Protein AF-A0A820CWP3-F1 (afdb_monomer_lite)

Secondary structure (DSSP, 8-state):
-EEEEEEEE-TT-S-EEEEEEETT-SS--S-EE-EEETTTTEEEEEEEEPSEEEEEEEEEE--PPPPP-PPPPPP-----TTS-HHHHHHHHHHHHHHHHHHHHHHHHHHHHHHHH------EEEE--TT-SSEE-TTSS-TTT-EEEEEEETTEEES-----S-TTSSPPPPGGG--EEEE-HHHHHSSHHHHHTTHHHHHHHT-SEEEEPP-EE-SSS-S-S-S-SEEEEE-TTT--HHHHHHHHHHHHHTT-EEEEEE--SB--TT-HHHHHHHHHHB-SS-S-SSS--SPBB-TT--BTTTTB-HHHHHHHHHHHHHHHHH---EEEETTSS-EEEE---

pLDDT: mean 87.51, std 13.63, range [45.59, 98.62]

Organism: NCBI:txid433720

Sequence (344 aa):
MAPYTFELFAPYNKQAGLRLKNANARMFGLDIPMKLNEQDGYWRVTLDLADGIYHYQYKIVTKSWFEPEPEPALPDYTNDETKTFEENQENRKNHYEEHEKLVQEVKERNKKREEEITFTEVWYTFVDPYATEVDERGSDDAFRSVGILVFKNGKKIIDEYEWKYDNHVPLASNDKLIIYEIHIGDFQDKFTNVTAKMDYFVELGITAVEIMPIKEFPGTIGWGYTPRYYLAVENAYGTTAELKEMIDAFHKHGIRVIMDGVYNHCDVSAPYAAIDHDYWFHHEPKDRVYCWGPEWNYGRYDEKYQVWPARKYISDSIRYFISEFHTDGIEFYFNKKSFITYDV

Foldseek 3Di:
DAKDKDKDQQQPFDWKWKWKDFPPDPDTDDTHTWDADNQQRMTMDIDGDDFGKMWMKMKTQAQFDQPQPAQDPQDDDDADPVDDPVVSVVVSVVSVVVSVVSNVVSVVVSVVSVVPPPSDRDMDIAEGLQQLAKDPVQALDRNSITRMFGADPRDTDQDDADQDQQVVDAADDPVPADEAEDELCVPPQALLVLLVCLVVCVVVPGREYEYFAQAAARHQDDSNLAHQHLNYGHPRHHGLNSLLSSQSSCSNSSHAYEYEDNLFAHACRRPCSGHHLVLFFPPDDPDSNPDPHTGGDQVDADPSNRDSVSCVSSVVSVVSCCPSRVHQWYFYPDDPGDIDGDHD

Radius of gyration: 22.9 Å; chains: 1; bounding box: 55×62×56 Å

InterPro domains:
  IPR006047 Glycosyl hydrolase family 13, catalytic domain [PF00128] (193-287)
  IPR013783 Immunoglobulin-like fold [G3DSA:2.60.40.10] (24-96)
  IPR017853 Glycoside hydrolase superfamily [SSF51445] (158-330)

Structure (mmCIF, N/CA/C/O backbone):
data_AF-A0A820CWP3-F1
#
_entry.id   AF-A0A820CWP3-F1
#
loop_
_atom_site.group_PDB
_atom_site.id
_atom_site.type_symbol
_atom_site.label_atom_id
_atom_site.label_alt_id
_atom_site.label_comp_id
_atom_site.label_asym_id
_atom_site.label_entity_id
_atom_site.label_seq_id
_atom_site.pdbx_PDB_ins_code
_atom_site.Cartn_x
_atom_site.Cartn_y
_atom_site.Cartn_z
_atom_site.occupancy
_atom_site.B_iso_or_equiv
_atom_site.auth_seq_id
_atom_site.auth_comp_id
_atom_site.auth_asym_id
_atom_site.auth_atom_id
_atom_site.pdbx_PDB_model_num
ATOM 1 N N . MET A 1 1 ? 22.870 -10.668 11.813 1.00 90.81 1 MET A N 1
ATOM 2 C CA . MET A 1 1 ? 22.411 -10.369 10.445 1.00 90.81 1 MET A CA 1
ATOM 3 C C . MET A 1 1 ? 21.710 -11.601 9.915 1.00 90.81 1 MET A C 1
ATOM 5 O O . MET A 1 1 ? 22.100 -12.694 10.313 1.00 90.81 1 MET A O 1
ATOM 9 N N . ALA A 1 2 ? 20.686 -11.427 9.093 1.00 96.50 2 ALA A N 1
ATOM 10 C CA . ALA A 1 2 ? 19.945 -12.514 8.467 1.00 96.50 2 ALA A CA 1
ATOM 11 C C . ALA A 1 2 ? 19.584 -12.130 7.025 1.00 96.50 2 ALA A C 1
ATOM 13 O O . ALA A 1 2 ? 19.429 -10.935 6.751 1.00 96.50 2 ALA A O 1
ATOM 14 N N . PRO A 1 3 ? 19.438 -13.109 6.122 1.00 97.56 3 PRO A N 1
ATOM 15 C CA . PRO A 1 3 ? 19.142 -12.832 4.728 1.00 97.56 3 PRO A CA 1
ATOM 16 C C . PRO A 1 3 ? 17.721 -12.286 4.569 1.00 97.56 3 PRO A C 1
ATOM 18 O O . PRO A 1 3 ? 16.763 -12.846 5.099 1.00 97.56 3 PRO A O 1
ATOM 21 N N . TYR A 1 4 ? 17.585 -11.224 3.783 1.00 98.00 4 TYR A N 1
ATOM 22 C CA . TYR A 1 4 ? 16.312 -10.695 3.311 1.00 98.00 4 TYR A CA 1
ATOM 23 C C . TYR A 1 4 ? 16.366 -10.515 1.797 1.00 98.00 4 TYR A C 1
ATOM 25 O O . TYR A 1 4 ? 17.334 -9.969 1.260 1.00 98.00 4 TYR A O 1
ATOM 33 N N . THR A 1 5 ? 15.333 -10.992 1.109 1.00 98.12 5 THR A N 1
ATOM 34 C CA . THR A 1 5 ? 15.224 -10.886 -0.345 1.00 98.12 5 THR A CA 1
ATOM 35 C C . THR A 1 5 ? 14.295 -9.736 -0.695 1.00 98.12 5 THR A C 1
ATOM 37 O O . THR A 1 5 ? 13.127 -9.741 -0.323 1.00 98.12 5 THR A O 1
ATOM 40 N N . PHE A 1 6 ? 14.826 -8.770 -1.435 1.00 98.38 6 PHE A N 1
ATOM 41 C CA . PHE A 1 6 ? 14.037 -7.747 -2.108 1.00 98.38 6 PHE A CA 1
ATOM 42 C C . PHE A 1 6 ? 13.573 -8.297 -3.451 1.00 98.38 6 PHE A C 1
ATOM 44 O O . PHE A 1 6 ? 14.378 -8.877 -4.189 1.00 98.38 6 PHE A O 1
ATOM 51 N N . GLU A 1 7 ? 12.295 -8.113 -3.765 1.00 97.94 7 GLU A N 1
ATOM 52 C CA . GLU A 1 7 ? 11.648 -8.671 -4.949 1.00 97.94 7 GLU A CA 1
ATOM 53 C C . GLU A 1 7 ? 10.832 -7.592 -5.667 1.00 97.94 7 GLU A C 1
ATOM 55 O O . GLU A 1 7 ? 10.120 -6.819 -5.033 1.00 97.94 7 GLU A O 1
ATOM 60 N N . LEU A 1 8 ? 10.911 -7.554 -6.997 1.00 98.19 8 LEU A N 1
ATOM 61 C CA . LEU A 1 8 ? 10.149 -6.629 -7.835 1.00 98.19 8 LEU A CA 1
ATOM 62 C C . LEU A 1 8 ? 9.612 -7.368 -9.062 1.00 98.19 8 LEU A C 1
ATOM 64 O O . LEU A 1 8 ? 10.389 -7.837 -9.896 1.00 98.19 8 LEU A O 1
ATOM 68 N N . PHE A 1 9 ? 8.289 -7.442 -9.204 1.00 98.06 9 PHE A N 1
ATOM 69 C CA . PHE A 1 9 ? 7.667 -7.980 -10.414 1.00 98.06 9 PHE A CA 1
ATOM 70 C C . PHE A 1 9 ? 7.686 -6.929 -11.530 1.00 98.06 9 PHE A C 1
ATOM 72 O O . PHE A 1 9 ? 6.892 -5.988 -11.528 1.00 98.06 9 PHE A O 1
ATOM 79 N N . ALA A 1 10 ? 8.616 -7.092 -12.468 1.00 97.25 10 ALA A N 1
ATOM 80 C CA . ALA A 1 10 ? 8.810 -6.218 -13.627 1.00 97.25 10 ALA A CA 1
ATOM 81 C C . ALA A 1 10 ? 9.338 -7.060 -14.809 1.00 97.25 10 ALA A C 1
ATOM 83 O O . ALA A 1 10 ? 10.492 -6.912 -15.229 1.00 97.25 10 ALA A O 1
ATOM 84 N N . PRO A 1 11 ? 8.526 -8.018 -15.295 1.00 96.81 11 PRO A N 1
ATOM 85 C CA . PRO A 1 11 ? 9.001 -9.171 -16.065 1.00 96.81 11 PRO A CA 1
ATOM 86 C C . PRO A 1 11 ? 9.659 -8.845 -17.409 1.00 96.81 11 PRO A C 1
ATOM 88 O O . PRO A 1 11 ? 10.461 -9.636 -17.903 1.00 96.81 11 PRO A O 1
ATOM 91 N N . TYR A 1 12 ? 9.305 -7.712 -18.018 1.00 95.56 12 TYR A N 1
ATOM 92 C CA . TYR A 1 12 ? 9.756 -7.351 -19.364 1.00 95.56 12 TYR A CA 1
ATOM 93 C C . TYR A 1 12 ? 10.771 -6.213 -19.388 1.00 95.56 12 TYR A C 1
ATOM 95 O O . TYR A 1 12 ? 11.308 -5.906 -20.455 1.00 95.56 12 TYR A O 1
ATOM 103 N N . ASN A 1 13 ? 11.036 -5.576 -18.246 1.00 93.56 13 ASN A N 1
ATOM 104 C CA . ASN A 1 13 ? 12.040 -4.525 -18.136 1.00 93.56 13 ASN A CA 1
ATOM 105 C C . ASN A 1 13 ? 13.446 -5.102 -18.342 1.00 93.56 13 ASN A C 1
ATOM 107 O O . ASN A 1 13 ? 13.682 -6.285 -18.125 1.00 93.56 13 ASN A O 1
ATOM 111 N N . LYS A 1 14 ? 14.391 -4.272 -18.795 1.00 90.88 14 LYS A N 1
ATOM 112 C CA . LYS A 1 14 ? 15.733 -4.749 -19.179 1.00 90.88 14 LYS A CA 1
ATOM 113 C C . LYS A 1 14 ? 16.694 -4.875 -18.003 1.00 90.88 14 LYS A C 1
ATOM 115 O O . LYS A 1 14 ? 17.566 -5.738 -18.021 1.00 90.88 14 LYS A O 1
ATOM 120 N N . GLN A 1 15 ? 16.584 -3.973 -17.032 1.00 93.50 15 GLN A N 1
ATOM 121 C CA . GLN A 1 15 ? 17.477 -3.896 -15.881 1.00 93.50 15 GLN A CA 1
ATOM 122 C C . GLN A 1 15 ? 16.708 -3.368 -14.673 1.00 93.50 15 GLN A C 1
ATOM 124 O O . GLN A 1 15 ? 15.857 -2.486 -14.822 1.00 93.50 15 GLN A O 1
ATOM 129 N N . ALA A 1 16 ? 17.054 -3.876 -13.491 1.00 96.19 16 ALA A N 1
ATOM 130 C CA . ALA A 1 16 ? 16.560 -3.388 -12.214 1.00 96.19 16 ALA A CA 1
ATOM 131 C C . ALA A 1 16 ? 17.695 -3.286 -11.189 1.00 96.19 16 ALA A C 1
ATOM 133 O O . ALA A 1 16 ? 18.673 -4.041 -11.231 1.00 96.19 16 ALA A O 1
ATOM 134 N N . GLY A 1 17 ? 17.547 -2.365 -10.246 1.00 96.62 17 GLY A N 1
ATOM 135 C CA . GLY A 1 17 ? 18.467 -2.172 -9.138 1.00 96.62 17 GLY A CA 1
ATOM 136 C C . GLY A 1 17 ? 17.733 -1.798 -7.859 1.00 96.62 17 GLY A C 1
ATOM 137 O O . GLY A 1 17 ? 16.639 -1.242 -7.891 1.00 96.62 17 GLY A O 1
ATOM 138 N N . LEU A 1 18 ? 18.363 -2.085 -6.729 1.00 97.06 18 LEU A N 1
ATOM 139 C CA . LEU A 1 18 ? 17.919 -1.693 -5.402 1.00 97.06 18 LEU A CA 1
ATOM 140 C C . LEU A 1 18 ? 18.810 -0.565 -4.887 1.00 97.06 18 LEU A C 1
ATOM 142 O O . LEU A 1 18 ? 20.037 -0.663 -4.910 1.00 97.06 18 LEU A O 1
ATOM 146 N N . ARG A 1 19 ? 18.193 0.481 -4.350 1.00 94.38 19 ARG A N 1
ATOM 147 C CA . ARG A 1 19 ? 18.861 1.482 -3.523 1.00 94.38 19 ARG A CA 1
ATOM 148 C C . ARG A 1 19 ? 18.473 1.210 -2.088 1.00 94.38 19 ARG A C 1
ATOM 150 O O . ARG A 1 19 ? 17.289 1.167 -1.776 1.00 94.38 19 ARG A O 1
ATOM 157 N N . LEU A 1 20 ? 19.456 1.057 -1.216 1.00 94.38 20 LEU A N 1
ATOM 158 C CA . LEU A 1 20 ? 19.226 0.772 0.193 1.00 94.38 20 LEU A CA 1
ATOM 159 C C . LEU A 1 20 ? 20.131 1.649 1.048 1.00 94.38 20 LEU A C 1
ATOM 161 O O . LEU A 1 20 ? 21.306 1.859 0.731 1.00 94.38 20 LEU A O 1
ATOM 165 N N . LYS A 1 21 ? 19.589 2.146 2.154 1.00 93.44 21 LYS A N 1
ATOM 166 C CA . LYS A 1 21 ? 20.375 2.728 3.237 1.00 93.44 21 LYS A CA 1
ATOM 167 C C . LYS A 1 21 ? 19.764 2.366 4.578 1.00 93.44 21 LYS A C 1
ATOM 169 O O . LYS A 1 21 ? 18.550 2.249 4.697 1.00 93.44 21 LYS A O 1
ATOM 174 N N . ASN A 1 22 ? 20.597 2.259 5.606 1.00 93.12 22 ASN A N 1
ATOM 175 C CA . ASN A 1 22 ? 20.098 2.328 6.975 1.00 93.12 22 ASN A CA 1
ATOM 176 C C . ASN A 1 22 ? 19.508 3.733 7.219 1.00 93.12 22 ASN A C 1
ATOM 178 O O . ASN A 1 22 ? 20.051 4.714 6.702 1.00 93.12 22 ASN A O 1
ATOM 182 N N . ALA A 1 23 ? 18.428 3.848 7.990 1.00 88.69 23 ALA A N 1
ATOM 183 C CA . ALA A 1 23 ? 17.754 5.122 8.259 1.00 88.69 23 ALA A CA 1
ATOM 184 C C . ALA A 1 23 ? 18.713 6.186 8.830 1.00 88.69 23 ALA A C 1
ATOM 186 O O . ALA A 1 23 ? 18.658 7.351 8.435 1.00 88.69 23 ALA A O 1
ATOM 187 N N . ASN A 1 24 ? 19.683 5.763 9.651 1.00 87.31 24 ASN A N 1
ATOM 188 C CA . ASN A 1 24 ? 20.697 6.638 10.251 1.00 87.31 24 ASN A CA 1
ATOM 189 C C . ASN A 1 24 ? 21.771 7.123 9.258 1.00 87.31 24 ASN A C 1
ATOM 191 O O . ASN A 1 24 ? 22.575 8.002 9.580 1.00 87.31 24 ASN A O 1
ATOM 195 N N . ALA A 1 25 ? 21.828 6.556 8.050 1.00 86.31 25 ALA A N 1
ATOM 196 C CA . ALA A 1 25 ? 22.775 6.970 7.024 1.00 86.31 25 ALA A CA 1
ATOM 197 C C . ALA A 1 25 ? 22.262 8.201 6.259 1.00 86.31 25 ALA A C 1
ATOM 199 O O . ALA A 1 25 ? 21.095 8.288 5.862 1.00 86.31 25 ALA A O 1
ATOM 200 N N . ARG A 1 26 ? 23.168 9.151 5.992 1.00 80.62 26 ARG A N 1
ATOM 201 C CA . ARG A 1 26 ? 22.840 10.401 5.283 1.00 80.62 26 ARG A CA 1
ATOM 202 C C . ARG A 1 26 ? 22.529 10.195 3.801 1.00 80.62 26 ARG A C 1
ATOM 204 O O . ARG A 1 26 ? 21.664 10.878 3.265 1.00 80.62 26 ARG A O 1
ATOM 211 N N . MET A 1 27 ? 23.223 9.272 3.141 1.00 80.94 27 MET A N 1
ATOM 212 C CA . MET A 1 27 ? 23.115 9.042 1.699 1.00 80.94 27 MET A CA 1
ATOM 213 C C . MET A 1 27 ? 22.802 7.578 1.406 1.00 80.94 27 MET A C 1
ATOM 215 O O . MET A 1 27 ? 23.150 6.693 2.188 1.00 80.94 27 MET A O 1
ATOM 219 N N . PHE A 1 28 ? 22.150 7.340 0.269 1.00 82.50 28 PHE A N 1
ATOM 220 C CA . PHE A 1 28 ? 22.076 6.006 -0.313 1.00 82.50 28 PHE A CA 1
ATOM 221 C C . PHE A 1 28 ? 23.472 5.509 -0.688 1.00 82.50 28 PHE A C 1
ATOM 223 O O . PHE A 1 28 ? 24.331 6.302 -1.081 1.00 82.50 28 PHE A O 1
ATOM 230 N N . GLY A 1 29 ? 23.684 4.198 -0.549 1.00 78.31 29 GLY A N 1
ATOM 231 C CA . GLY A 1 29 ? 24.861 3.535 -1.098 1.00 78.31 29 GLY A CA 1
ATOM 232 C C . GLY A 1 29 ? 24.830 3.484 -2.629 1.00 78.31 29 GLY A C 1
ATOM 233 O O . GLY A 1 29 ? 23.976 4.092 -3.275 1.00 78.31 29 GLY A O 1
ATOM 234 N N . LEU A 1 30 ? 25.770 2.733 -3.203 1.00 83.69 30 LEU A N 1
ATOM 235 C CA . LEU A 1 30 ? 25.733 2.401 -4.627 1.00 83.69 30 LEU A CA 1
ATOM 236 C C . LEU A 1 30 ? 24.489 1.566 -4.947 1.00 83.69 30 LEU A C 1
ATOM 238 O O . LEU A 1 30 ? 24.064 0.748 -4.129 1.00 83.69 30 LEU A O 1
ATOM 242 N N . ASP A 1 31 ? 23.945 1.761 -6.147 1.00 91.19 31 ASP A N 1
ATOM 243 C CA . ASP A 1 31 ? 22.841 0.953 -6.656 1.00 91.19 31 ASP A CA 1
ATOM 244 C C . ASP A 1 31 ? 23.274 -0.521 -6.717 1.00 91.19 31 ASP A C 1
ATOM 246 O O . ASP A 1 31 ? 24.340 -0.856 -7.241 1.00 91.19 31 ASP A O 1
ATOM 250 N N . ILE A 1 32 ? 22.446 -1.403 -6.164 1.00 96.44 32 ILE A N 1
ATOM 251 C CA . ILE A 1 32 ? 22.702 -2.837 -6.068 1.00 96.44 32 ILE A CA 1
ATOM 252 C C . ILE A 1 32 ? 21.962 -3.523 -7.224 1.00 96.44 32 ILE A C 1
ATOM 254 O O . ILE A 1 32 ? 20.730 -3.514 -7.227 1.00 96.44 32 ILE A O 1
ATOM 258 N N . PRO A 1 33 ? 22.657 -4.121 -8.208 1.00 97.06 33 PRO A N 1
ATOM 259 C CA . PRO A 1 33 ? 21.998 -4.782 -9.330 1.00 97.06 33 PRO A CA 1
ATOM 260 C C . PRO A 1 33 ? 21.127 -5.952 -8.868 1.00 97.06 33 PRO A C 1
ATOM 262 O O . PRO A 1 33 ? 21.555 -6.776 -8.057 1.00 97.06 33 PRO A O 1
ATOM 265 N N . MET A 1 34 ? 19.924 -6.052 -9.426 1.00 98.38 34 MET A N 1
ATOM 266 C CA . MET A 1 34 ? 19.022 -7.178 -9.197 1.00 98.38 34 MET A CA 1
ATOM 267 C C . MET A 1 34 ? 19.104 -8.164 -10.364 1.00 98.38 34 MET A C 1
ATOM 269 O O . MET A 1 34 ? 19.495 -7.806 -11.475 1.00 98.38 34 MET A O 1
ATOM 273 N N . LYS A 1 35 ? 18.724 -9.422 -10.125 1.00 98.38 35 LYS A N 1
ATOM 274 C CA . LYS A 1 35 ? 18.682 -10.465 -11.159 1.00 98.38 35 LYS A CA 1
ATOM 275 C C . LYS A 1 35 ? 17.245 -10.848 -11.470 1.00 98.38 35 LYS A C 1
ATOM 277 O O . LYS A 1 35 ? 16.504 -11.190 -10.552 1.00 98.38 35 LYS A O 1
ATOM 282 N N . LEU A 1 36 ? 16.876 -10.826 -12.748 1.00 98.12 36 LEU A N 1
ATOM 283 C CA . LEU A 1 36 ? 15.596 -11.348 -13.212 1.00 98.12 36 LEU A CA 1
ATOM 284 C C . LEU A 1 36 ? 15.595 -12.874 -13.121 1.00 98.12 36 LEU A C 1
ATOM 286 O O . LEU A 1 36 ? 16.475 -13.536 -13.673 1.00 98.12 36 LEU A O 1
ATOM 290 N N . ASN A 1 37 ? 14.586 -13.432 -12.464 1.00 97.75 37 ASN A N 1
ATOM 291 C CA . ASN A 1 37 ? 14.212 -14.820 -12.661 1.00 97.75 37 ASN A CA 1
ATOM 292 C C . ASN A 1 37 ? 13.183 -14.888 -13.796 1.00 97.75 37 ASN A C 1
ATOM 294 O O . ASN A 1 37 ? 12.023 -14.513 -13.636 1.00 97.75 37 ASN A O 1
ATOM 298 N N . GLU A 1 38 ? 13.601 -15.373 -14.963 1.00 95.94 38 GLU A N 1
ATOM 299 C CA . GLU A 1 38 ? 12.732 -15.430 -16.143 1.00 95.94 38 GLU A CA 1
ATOM 300 C C . GLU A 1 38 ? 11.544 -16.388 -15.995 1.00 95.94 38 GLU A C 1
ATOM 302 O O . GLU A 1 38 ? 10.594 -16.274 -16.770 1.00 95.94 38 GLU A O 1
ATOM 307 N N . GLN A 1 39 ? 11.588 -17.305 -15.020 1.00 96.31 39 GLN A N 1
ATOM 308 C CA . GLN A 1 39 ? 10.534 -18.292 -14.772 1.00 96.31 39 GLN A CA 1
ATOM 309 C C . GLN A 1 39 ? 9.308 -17.672 -14.101 1.00 96.31 39 GLN A C 1
ATOM 311 O O . GLN A 1 39 ? 8.193 -18.103 -14.367 1.00 96.31 39 GLN A O 1
ATOM 316 N N . ASP A 1 40 ? 9.505 -16.664 -13.248 1.00 96.94 40 ASP A N 1
ATOM 317 C CA . ASP A 1 40 ? 8.424 -16.039 -12.478 1.00 96.94 40 ASP A CA 1
ATOM 318 C C . ASP A 1 40 ? 8.311 -14.523 -12.675 1.00 96.94 40 ASP A C 1
ATOM 320 O O . ASP A 1 40 ? 7.352 -13.925 -12.200 1.00 96.94 40 ASP A O 1
ATOM 324 N N . GLY A 1 41 ? 9.245 -13.895 -13.395 1.00 97.44 41 GLY A N 1
ATOM 325 C CA . GLY A 1 41 ? 9.163 -12.481 -13.763 1.00 97.44 41 GLY A CA 1
ATOM 326 C C . GLY A 1 41 ? 9.615 -11.518 -12.666 1.00 97.44 41 GLY A C 1
ATOM 327 O O . GLY A 1 41 ? 9.474 -10.302 -12.825 1.00 97.44 41 GLY A O 1
ATOM 328 N N . TYR A 1 42 ? 10.168 -12.034 -11.565 1.00 98.44 42 TYR A N 1
ATOM 329 C CA . TYR A 1 42 ? 10.653 -11.219 -10.458 1.00 98.44 42 TYR A CA 1
ATOM 330 C C . TYR A 1 42 ? 12.145 -10.931 -10.578 1.00 98.44 42 TYR A C 1
ATOM 332 O O . TYR A 1 42 ? 12.981 -11.829 -10.711 1.00 98.44 42 TYR A O 1
ATOM 340 N N . TRP A 1 43 ? 12.487 -9.658 -10.434 1.00 98.62 43 TRP A N 1
ATOM 341 C CA . TRP A 1 43 ? 13.833 -9.215 -10.112 1.00 98.62 43 TRP A CA 1
ATOM 342 C C . TRP A 1 43 ? 14.090 -9.449 -8.633 1.00 98.62 43 TRP A C 1
ATOM 344 O O . TRP A 1 43 ? 13.249 -9.095 -7.810 1.00 98.62 43 TRP A O 1
ATOM 354 N N . ARG A 1 44 ? 15.248 -10.017 -8.285 1.00 98.50 44 ARG A N 1
ATOM 355 C CA . ARG A 1 44 ? 15.609 -10.301 -6.894 1.00 98.50 44 ARG A CA 1
ATOM 356 C C . ARG A 1 44 ? 17.032 -9.909 -6.546 1.00 98.50 44 ARG A C 1
ATOM 358 O O . ARG A 1 44 ? 17.946 -10.028 -7.366 1.00 98.50 44 ARG A O 1
ATOM 365 N N . VAL A 1 45 ? 17.217 -9.521 -5.291 1.00 98.31 45 VAL A N 1
ATOM 366 C CA . VAL A 1 45 ? 18.521 -9.461 -4.629 1.00 98.31 45 VAL A CA 1
ATOM 367 C C . VAL A 1 45 ? 18.361 -9.846 -3.162 1.00 98.31 45 VAL A C 1
ATOM 369 O O . VAL A 1 45 ? 17.439 -9.383 -2.495 1.00 98.31 45 VAL A O 1
ATOM 372 N N . THR A 1 46 ? 19.254 -10.696 -2.659 1.00 98.25 46 THR A N 1
ATOM 373 C CA . THR A 1 46 ? 19.279 -11.103 -1.249 1.00 98.25 46 THR A CA 1
ATOM 374 C C . THR A 1 46 ? 20.454 -10.435 -0.556 1.00 98.25 46 THR A C 1
ATOM 376 O O . THR A 1 46 ? 21.584 -10.516 -1.041 1.00 98.25 46 THR A O 1
ATOM 379 N N . LEU A 1 47 ? 20.182 -9.780 0.569 1.00 97.25 47 LEU A N 1
ATOM 380 C CA . LEU A 1 47 ? 21.168 -9.081 1.385 1.00 97.25 47 LEU A CA 1
ATOM 381 C C . LEU A 1 47 ? 21.065 -9.560 2.832 1.00 97.25 47 LEU A C 1
ATOM 383 O O . LEU A 1 47 ? 19.963 -9.745 3.341 1.00 97.25 47 LEU A O 1
ATOM 387 N N . ASP A 1 48 ? 22.201 -9.716 3.508 1.00 97.38 48 ASP A N 1
ATOM 388 C CA . ASP A 1 48 ? 22.220 -9.953 4.950 1.00 97.38 48 ASP A CA 1
ATOM 389 C C . ASP A 1 48 ? 22.006 -8.630 5.689 1.00 97.38 48 ASP A C 1
ATOM 391 O O . ASP A 1 48 ? 22.871 -7.753 5.690 1.00 97.38 48 ASP A O 1
ATOM 395 N N . LEU A 1 49 ? 20.846 -8.483 6.326 1.00 96.62 49 LEU A N 1
ATOM 396 C CA . LEU A 1 49 ? 20.478 -7.280 7.066 1.00 96.62 49 LEU A CA 1
ATOM 397 C C . LEU A 1 49 ? 20.684 -7.488 8.567 1.00 96.62 49 LEU A C 1
ATOM 399 O O . LEU A 1 49 ? 20.411 -8.556 9.120 1.00 96.62 49 LEU A O 1
ATOM 403 N N . ALA A 1 50 ? 21.193 -6.462 9.246 1.00 96.94 50 ALA A N 1
ATOM 404 C CA . ALA A 1 50 ? 21.115 -6.366 10.701 1.00 96.94 50 ALA A CA 1
ATOM 405 C C . ALA A 1 50 ? 19.745 -5.817 11.112 1.00 96.94 50 ALA A C 1
ATOM 407 O O . ALA A 1 50 ? 19.073 -5.172 10.304 1.00 96.94 50 ALA A O 1
ATOM 408 N N . ASP A 1 51 ? 19.371 -6.019 12.370 1.00 97.19 51 ASP A N 1
ATOM 409 C CA . ASP A 1 51 ? 18.182 -5.383 12.925 1.00 97.19 51 ASP A CA 1
ATOM 410 C C . ASP A 1 51 ? 18.286 -3.855 12.801 1.00 97.19 51 ASP A C 1
ATOM 412 O O . ASP A 1 51 ? 19.342 -3.263 13.054 1.00 97.19 51 ASP A O 1
ATOM 416 N N . GLY A 1 52 ? 17.199 -3.219 12.377 1.00 96.50 52 GLY A N 1
ATOM 417 C CA . GLY A 1 52 ? 17.137 -1.780 12.174 1.00 96.50 52 GLY A CA 1
ATOM 418 C C . GLY A 1 52 ? 16.104 -1.358 11.138 1.00 96.50 52 GLY A C 1
ATOM 419 O O . GLY A 1 52 ? 15.388 -2.173 10.558 1.00 96.50 52 GLY A O 1
ATOM 420 N N . ILE A 1 53 ? 16.061 -0.050 10.909 1.00 96.50 53 ILE A N 1
ATOM 421 C CA . ILE A 1 53 ? 15.180 0.588 9.934 1.00 96.50 53 ILE A CA 1
ATOM 422 C C . ILE A 1 53 ? 16.005 0.932 8.698 1.00 96.50 53 ILE A C 1
ATOM 424 O O . ILE A 1 53 ? 17.107 1.484 8.802 1.00 96.50 53 ILE A O 1
ATOM 428 N N . TYR A 1 54 ? 15.473 0.612 7.527 1.00 95.88 54 TYR A N 1
ATOM 429 C CA . TYR A 1 54 ? 16.104 0.866 6.244 1.00 95.88 54 TYR A CA 1
ATOM 430 C C . TYR A 1 54 ? 15.169 1.653 5.338 1.00 95.88 54 TYR A C 1
ATOM 432 O O . TYR A 1 54 ? 13.979 1.371 5.268 1.00 95.88 54 TYR A O 1
ATOM 440 N N . HIS A 1 55 ? 15.728 2.626 4.625 1.00 95.12 55 HIS A N 1
ATOM 441 C CA . HIS A 1 55 ? 15.025 3.336 3.563 1.00 95.12 55 HIS A CA 1
ATOM 442 C C . HIS A 1 55 ? 15.483 2.733 2.242 1.00 95.12 55 HIS A C 1
ATOM 444 O O . HIS A 1 55 ? 16.690 2.541 2.035 1.00 95.12 55 HIS A O 1
ATOM 450 N N . TYR A 1 56 ? 14.543 2.448 1.350 1.00 95.38 56 TYR A N 1
ATOM 451 C CA . TYR A 1 56 ? 14.845 1.799 0.082 1.00 95.38 56 TYR A CA 1
ATOM 452 C C . TYR A 1 56 ? 13.975 2.298 -1.066 1.00 95.38 56 TYR A C 1
ATOM 454 O O . TYR A 1 56 ? 12.902 2.866 -0.874 1.00 95.38 56 TYR A O 1
ATOM 462 N N . GLN A 1 57 ? 14.495 2.120 -2.274 1.00 94.62 57 GLN A N 1
ATOM 463 C CA . GLN A 1 57 ? 13.823 2.407 -3.538 1.00 94.62 57 GLN A CA 1
ATOM 464 C C . GLN A 1 57 ? 14.273 1.369 -4.561 1.00 94.62 57 GLN A C 1
ATOM 466 O O . GLN A 1 57 ? 15.404 0.875 -4.491 1.00 94.62 57 GLN A O 1
ATOM 471 N N . TYR A 1 58 ? 13.440 1.108 -5.559 1.00 95.75 58 TYR A N 1
ATOM 472 C CA . TYR A 1 58 ? 13.880 0.409 -6.755 1.00 95.75 58 TYR A CA 1
ATOM 473 C C . TYR A 1 58 ? 14.247 1.394 -7.852 1.00 95.75 58 TYR A C 1
ATOM 475 O O . TYR A 1 58 ? 13.782 2.534 -7.906 1.00 95.75 58 TYR A O 1
ATOM 483 N N . LYS A 1 59 ? 15.105 0.920 -8.746 1.00 92.62 59 LYS A N 1
ATOM 484 C CA . LYS A 1 59 ? 15.389 1.546 -10.023 1.00 92.62 59 LYS A CA 1
ATOM 485 C C . LYS A 1 59 ? 15.134 0.558 -11.135 1.00 92.62 59 LYS A C 1
ATOM 487 O O . LYS A 1 59 ? 15.462 -0.617 -10.999 1.00 92.62 59 LYS A O 1
ATOM 492 N N . ILE A 1 60 ? 14.608 1.045 -12.247 1.00 92.81 60 ILE A N 1
ATOM 493 C CA . ILE A 1 60 ? 14.342 0.232 -13.429 1.00 92.81 60 ILE A CA 1
ATOM 494 C C . ILE A 1 60 ? 14.735 1.009 -14.679 1.00 92.81 60 ILE A C 1
ATOM 496 O O . ILE A 1 60 ? 14.579 2.229 -14.722 1.00 92.81 60 ILE A O 1
ATOM 500 N N . VAL A 1 61 ? 15.207 0.313 -15.709 1.00 91.06 61 VAL A N 1
ATOM 501 C CA . VAL A 1 61 ? 15.127 0.858 -17.067 1.00 91.06 61 VAL A CA 1
ATOM 502 C C . VAL A 1 61 ? 13.666 0.747 -17.494 1.00 91.06 61 VAL A C 1
ATOM 504 O O . VAL A 1 61 ? 13.157 -0.364 -17.701 1.00 91.06 61 VAL A O 1
ATOM 507 N N . THR A 1 62 ? 12.978 1.889 -17.519 1.00 89.00 62 THR A N 1
ATOM 508 C CA . THR A 1 62 ? 11.525 1.941 -17.717 1.00 89.00 62 THR A CA 1
ATOM 509 C C . THR A 1 62 ? 11.125 1.480 -19.117 1.00 89.00 62 THR A C 1
ATOM 511 O O . THR A 1 62 ? 11.878 1.622 -20.084 1.00 89.00 62 THR A O 1
ATOM 514 N N . LYS A 1 63 ? 9.935 0.883 -19.206 1.00 88.44 63 LYS A N 1
ATOM 515 C CA . LYS A 1 63 ? 9.235 0.603 -20.464 1.00 88.44 63 LYS A CA 1
ATOM 516 C C . LYS A 1 63 ? 8.015 1.488 -20.666 1.00 88.44 63 LYS A C 1
ATOM 518 O O . LYS A 1 63 ? 7.431 1.437 -21.745 1.00 88.44 63 LYS A O 1
ATOM 523 N N . SER A 1 64 ? 7.637 2.257 -19.651 1.00 84.75 64 SER A N 1
ATOM 524 C CA . SER A 1 64 ? 6.544 3.202 -19.766 1.00 84.75 64 SER A CA 1
ATOM 525 C C . SER A 1 64 ? 6.888 4.251 -20.806 1.00 84.75 64 SER A C 1
ATOM 527 O O . SER A 1 64 ? 7.987 4.809 -20.820 1.00 84.75 64 SER A O 1
ATOM 529 N N . TRP A 1 65 ? 5.919 4.542 -21.658 1.00 72.00 65 TRP A N 1
ATOM 530 C CA . TRP A 1 65 ? 5.840 5.858 -22.255 1.00 72.00 65 TRP A CA 1
ATOM 531 C C . TRP A 1 65 ? 5.460 6.799 -21.113 1.00 72.00 65 TRP A C 1
ATOM 533 O O . TRP A 1 65 ? 4.534 6.522 -20.352 1.00 72.00 65 TRP A O 1
ATOM 543 N N . PHE A 1 66 ? 6.249 7.846 -20.895 1.00 60.72 66 PHE A N 1
ATOM 544 C CA . PHE A 1 66 ? 5.854 8.856 -19.924 1.00 60.72 66 PHE A CA 1
ATOM 545 C C . PHE A 1 66 ? 4.552 9.461 -20.417 1.00 60.72 66 PHE A C 1
ATOM 547 O O . PHE A 1 66 ? 4.474 9.822 -21.595 1.00 60.72 66 PHE A O 1
ATOM 554 N N . GLU A 1 67 ? 3.558 9.507 -19.530 1.00 48.22 67 GLU A N 1
ATOM 555 C CA . GLU A 1 67 ? 2.238 10.011 -19.867 1.00 48.22 67 GLU A CA 1
ATOM 556 C C . GLU A 1 67 ? 2.402 11.357 -20.593 1.00 48.22 67 GLU A C 1
ATOM 558 O O . GLU A 1 67 ? 3.198 12.208 -20.156 1.00 48.22 67 GLU A O 1
ATOM 563 N N . PRO A 1 68 ? 1.743 11.527 -21.752 1.00 49.78 68 PRO A N 1
ATOM 564 C CA . PRO A 1 68 ? 1.650 12.808 -22.394 1.00 49.78 68 PRO A CA 1
ATOM 565 C C . PRO A 1 68 ? 1.183 13.791 -21.324 1.00 49.78 68 PRO A C 1
ATOM 567 O O . PRO A 1 68 ? 0.316 13.466 -20.517 1.00 49.78 68 PRO A O 1
ATOM 570 N N . GLU A 1 69 ? 1.811 14.965 -21.272 1.00 52.47 69 GLU A N 1
ATOM 571 C CA . GLU A 1 69 ? 1.385 16.035 -20.375 1.00 52.47 69 GLU A CA 1
ATOM 572 C C . GLU A 1 69 ? -0.147 16.131 -20.459 1.00 52.47 69 GLU A C 1
ATOM 574 O O . GLU A 1 69 ? -0.656 16.184 -21.587 1.00 52.47 69 GLU A O 1
ATOM 579 N N . PRO A 1 70 ? -0.877 16.021 -19.332 1.00 48.94 70 PRO A N 1
ATOM 580 C CA . PRO A 1 70 ? -2.326 15.906 -19.376 1.00 48.94 70 PRO A CA 1
ATOM 581 C C . PRO A 1 70 ? -2.911 17.128 -20.081 1.00 48.94 70 PRO A C 1
ATOM 583 O O . PRO A 1 70 ? -2.412 18.247 -19.921 1.00 48.94 70 PRO A O 1
ATOM 586 N N . GLU A 1 71 ? -3.960 16.920 -20.884 1.00 60.16 71 GLU A N 1
ATOM 587 C CA . GLU A 1 71 ? -4.692 18.045 -21.466 1.00 60.16 71 GLU A CA 1
ATOM 588 C C . GLU A 1 71 ? -5.175 18.948 -20.316 1.00 60.16 71 GLU A C 1
ATOM 590 O O . GLU A 1 71 ? -5.686 18.436 -19.315 1.00 60.16 71 GLU A O 1
ATOM 595 N N . PRO A 1 72 ? -4.988 20.277 -20.408 1.00 66.94 72 PRO A N 1
ATOM 596 C CA . PRO A 1 72 ? -5.370 21.172 -19.331 1.00 66.94 72 PRO A CA 1
ATOM 597 C C . PRO A 1 72 ? -6.858 21.004 -19.037 1.00 66.94 72 PRO A C 1
ATOM 599 O O . PRO A 1 72 ? -7.673 20.934 -19.960 1.00 66.94 72 PRO A O 1
ATOM 602 N N . ALA A 1 73 ? -7.221 20.939 -17.757 1.00 59.41 73 ALA A N 1
ATOM 603 C CA . ALA A 1 73 ? -8.621 20.908 -17.359 1.00 59.41 73 ALA A CA 1
ATOM 604 C C . ALA A 1 73 ? -9.352 22.138 -17.921 1.00 59.41 73 ALA A C 1
ATOM 606 O O . ALA A 1 73 ? -8.760 23.214 -18.069 1.00 59.41 73 ALA A O 1
ATOM 607 N N . LEU A 1 74 ? -10.637 21.978 -18.247 1.00 59.78 74 LEU A N 1
ATOM 608 C CA . LEU A 1 74 ? -11.468 23.121 -18.611 1.00 59.78 74 LEU A CA 1
ATOM 609 C C . LEU A 1 74 ? -11.442 24.126 -17.449 1.00 59.78 74 LEU A C 1
ATOM 611 O O . LEU A 1 74 ? -11.703 23.725 -16.314 1.00 59.78 74 LEU A O 1
ATOM 615 N N . PRO A 1 75 ? -11.106 25.402 -17.694 1.00 60.88 75 PRO A N 1
ATOM 616 C CA . PRO A 1 75 ? -11.065 26.388 -16.629 1.00 60.88 75 PRO A CA 1
ATOM 617 C C . PRO A 1 75 ? -12.467 26.583 -16.046 1.00 60.88 75 PRO A C 1
ATOM 619 O O . PRO A 1 75 ? -13.436 26.746 -16.793 1.00 60.88 75 PRO A O 1
ATOM 622 N N . ASP A 1 76 ? -12.568 26.608 -14.716 1.00 54.47 76 ASP A N 1
ATOM 623 C CA . ASP A 1 76 ? -13.797 27.004 -14.032 1.00 54.47 76 ASP A CA 1
ATOM 624 C C . ASP A 1 76 ? -14.135 28.450 -14.417 1.00 54.47 76 ASP A C 1
ATOM 626 O O . ASP A 1 76 ? -13.422 29.393 -14.067 1.00 54.47 76 ASP A O 1
ATOM 630 N N . TYR A 1 77 ? -15.225 28.630 -15.164 1.00 62.78 77 TYR A N 1
ATOM 631 C CA . TYR A 1 77 ? -15.710 29.950 -15.548 1.00 62.78 77 TYR A CA 1
ATOM 632 C C . TYR A 1 77 ? -16.869 30.370 -14.647 1.00 62.78 77 TYR A C 1
ATOM 634 O O . TYR A 1 77 ? -17.945 29.766 -14.657 1.00 62.78 77 TYR A O 1
ATOM 642 N N . THR A 1 78 ? -16.684 31.473 -13.928 1.00 67.50 78 THR A N 1
ATOM 643 C CA . THR A 1 78 ? -17.746 32.167 -13.197 1.00 67.50 78 THR A CA 1
ATOM 644 C C . THR A 1 78 ? -18.088 33.477 -13.903 1.00 67.50 78 THR A C 1
ATOM 646 O O . THR A 1 78 ? -17.218 34.177 -14.420 1.00 67.50 78 THR A O 1
ATOM 649 N N . ASN A 1 79 ? -19.384 33.803 -13.978 1.00 72.12 79 ASN A N 1
ATOM 650 C CA . ASN A 1 79 ? -19.815 35.090 -14.525 1.00 72.12 79 ASN A CA 1
ATOM 651 C C . ASN A 1 79 ? -19.300 36.225 -13.641 1.00 72.12 79 ASN A C 1
ATOM 653 O O . ASN A 1 79 ? -19.468 36.185 -12.424 1.00 72.12 79 ASN A O 1
ATOM 657 N N . ASP A 1 80 ? -18.765 37.267 -14.267 1.00 79.44 80 ASP A N 1
ATOM 658 C CA . ASP A 1 80 ? -18.483 38.519 -13.581 1.00 79.44 80 ASP A CA 1
ATOM 659 C C . ASP A 1 80 ? -19.791 39.310 -13.463 1.00 79.44 80 ASP A C 1
ATOM 661 O O . ASP A 1 80 ? -20.348 39.764 -14.468 1.00 79.44 80 ASP A O 1
ATOM 665 N N . GLU A 1 81 ? -20.299 39.451 -12.237 1.00 81.38 81 GLU A N 1
ATOM 666 C CA . GLU A 1 81 ? -21.548 40.169 -11.949 1.00 81.38 81 GLU A CA 1
ATOM 667 C C . GLU A 1 81 ? -21.480 41.662 -12.314 1.00 81.38 81 GLU A C 1
ATOM 669 O O . GLU A 1 81 ? -22.516 42.322 -12.405 1.00 81.38 81 GLU A O 1
ATOM 674 N N . THR A 1 82 ? -20.280 42.204 -12.555 1.00 81.44 82 THR A N 1
ATOM 675 C CA . THR A 1 82 ? -20.080 43.599 -12.971 1.00 81.44 82 THR A CA 1
ATOM 676 C C . THR A 1 82 ? -20.150 43.807 -14.489 1.00 81.44 82 THR A C 1
ATOM 678 O O . THR A 1 82 ? -20.178 44.954 -14.940 1.00 81.44 82 THR A O 1
ATOM 681 N N . LYS A 1 83 ? -20.217 42.726 -15.282 1.00 81.06 83 LYS A N 1
ATOM 682 C CA . LYS A 1 83 ? -20.245 42.757 -16.754 1.00 81.06 83 LYS A CA 1
ATOM 683 C C . LYS A 1 83 ? -21.628 42.453 -17.323 1.00 81.06 83 LYS A C 1
ATOM 685 O O . LYS A 1 83 ? -22.441 41.746 -16.726 1.00 81.06 83 LYS A O 1
ATOM 690 N N . THR A 1 84 ? -21.894 42.957 -18.525 1.00 84.12 84 THR A N 1
ATOM 691 C CA . THR A 1 84 ? -23.129 42.648 -19.256 1.00 84.12 84 THR A CA 1
ATOM 692 C C . THR A 1 84 ? -23.166 41.186 -19.714 1.00 84.12 84 THR A C 1
ATOM 694 O O . THR A 1 84 ? -22.148 40.492 -19.783 1.00 84.12 84 THR A O 1
ATOM 697 N N . PHE A 1 85 ? -24.361 40.694 -20.059 1.00 75.81 85 PHE A N 1
ATOM 698 C CA . PHE A 1 85 ? -24.533 39.334 -20.578 1.00 75.81 85 PHE A CA 1
ATOM 699 C C . PHE A 1 85 ? -23.698 39.083 -21.842 1.00 75.81 85 PHE A C 1
ATOM 701 O O . PHE A 1 85 ? -23.084 38.026 -21.965 1.00 75.81 85 PHE A O 1
ATOM 708 N N . GLU A 1 86 ? -23.651 40.055 -22.754 1.00 84.25 86 GLU A N 1
ATOM 709 C CA . GLU A 1 86 ? -22.901 39.968 -24.012 1.00 84.25 86 GLU A CA 1
ATOM 710 C C . GLU A 1 86 ? -21.385 39.947 -23.762 1.00 84.25 86 GLU A C 1
ATOM 712 O O . GLU A 1 86 ? -20.680 39.126 -24.344 1.00 84.25 86 GLU A O 1
ATOM 717 N N . GLU A 1 87 ? -20.884 40.746 -22.817 1.00 78.81 87 GLU A N 1
ATOM 718 C CA . GLU A 1 87 ? -19.466 40.735 -22.427 1.00 78.81 87 GLU A CA 1
ATOM 719 C C . GLU A 1 87 ? -19.060 39.433 -21.722 1.00 78.81 87 GLU A C 1
ATOM 721 O O . GLU A 1 87 ? -17.961 38.922 -21.940 1.00 78.81 87 GLU A O 1
ATOM 726 N N . ASN A 1 88 ? -19.934 38.861 -20.889 1.00 79.06 88 ASN A N 1
ATOM 727 C CA . ASN A 1 88 ? -19.693 37.552 -20.279 1.00 79.06 88 ASN A CA 1
ATOM 728 C C . ASN A 1 88 ? -19.759 36.411 -21.315 1.00 79.06 88 ASN A C 1
ATOM 730 O O . ASN A 1 88 ? -18.998 35.450 -21.212 1.00 79.06 88 ASN A O 1
ATOM 734 N N . GLN A 1 89 ? -20.615 36.514 -22.340 1.00 79.62 89 GLN A N 1
ATOM 735 C CA . GLN A 1 89 ? -20.635 35.569 -23.466 1.00 79.62 89 GLN A CA 1
ATOM 736 C C . GLN A 1 89 ? -19.338 35.620 -24.282 1.00 79.62 89 GLN A C 1
ATOM 738 O O . GLN A 1 89 ? -18.747 34.573 -24.546 1.00 79.62 89 GLN A O 1
ATOM 743 N N . GLU A 1 90 ? -18.870 36.817 -24.635 1.00 82.06 90 GLU A N 1
ATOM 744 C CA . GLU A 1 90 ? -17.635 36.978 -25.409 1.00 82.06 90 GLU A CA 1
ATOM 745 C C . GLU A 1 90 ? -16.410 36.503 -24.612 1.00 82.06 90 GLU A C 1
ATOM 747 O O . GLU A 1 90 ? -15.564 35.780 -25.135 1.00 82.06 90 GLU A O 1
ATOM 752 N N . ASN A 1 91 ? -16.351 36.806 -23.310 1.00 76.12 91 ASN A N 1
ATOM 753 C CA . ASN A 1 91 ? -15.275 36.321 -22.441 1.00 76.12 91 ASN A CA 1
ATOM 754 C C . ASN A 1 91 ? -15.265 34.790 -22.315 1.00 76.12 91 ASN A C 1
ATOM 756 O O . ASN A 1 91 ? -14.189 34.197 -22.365 1.00 76.12 91 ASN A O 1
ATOM 760 N N . ARG A 1 92 ? -16.431 34.133 -22.202 1.00 75.00 92 ARG A N 1
ATOM 761 C CA . ARG A 1 92 ? -16.507 32.660 -22.233 1.00 75.00 92 ARG A CA 1
ATOM 762 C C . ARG A 1 92 ? -15.926 32.099 -23.517 1.00 75.00 92 ARG A C 1
ATOM 764 O O . ARG A 1 92 ? -15.131 31.167 -23.476 1.00 75.00 92 ARG A O 1
ATOM 771 N N . LYS A 1 93 ? -16.337 32.662 -24.652 1.00 81.31 93 LYS A N 1
ATOM 772 C CA . LYS A 1 93 ? -15.896 32.204 -25.965 1.00 81.31 93 LYS A CA 1
ATOM 773 C C . LYS A 1 93 ? -14.374 32.308 -26.105 1.00 81.31 93 LYS A C 1
ATOM 775 O O . LYS A 1 93 ? -13.746 31.331 -26.497 1.00 81.31 93 LYS A O 1
ATOM 780 N N . ASN A 1 94 ? -13.787 33.429 -25.688 1.00 80.94 94 ASN A N 1
ATOM 781 C CA . ASN A 1 94 ? -12.335 33.618 -25.700 1.00 80.94 94 ASN A CA 1
ATOM 782 C C . ASN A 1 94 ? -11.608 32.609 -24.795 1.00 80.94 94 ASN A C 1
ATOM 784 O O . ASN A 1 94 ? -10.606 32.036 -25.211 1.00 80.94 94 ASN A O 1
ATOM 788 N N . HIS A 1 95 ? -12.142 32.324 -23.601 1.00 75.50 95 HIS A N 1
ATOM 789 C CA . HIS A 1 95 ? -11.584 31.306 -22.704 1.00 75.50 95 HIS A CA 1
ATOM 790 C C . HIS A 1 95 ? -11.601 29.896 -23.311 1.00 75.50 95 HIS A C 1
ATOM 792 O O . HIS A 1 95 ? -10.627 29.161 -23.158 1.00 75.50 95 HIS A O 1
ATOM 798 N N . TYR A 1 96 ? -12.673 29.518 -24.016 1.00 76.00 96 TYR A N 1
ATOM 799 C CA . TYR A 1 96 ? -12.728 28.232 -24.718 1.00 76.00 96 TYR A CA 1
ATOM 800 C C . TYR A 1 96 ? -11.735 28.172 -25.884 1.00 76.00 96 TYR A C 1
ATOM 802 O O . TYR A 1 96 ? -11.048 27.169 -26.043 1.00 76.00 96 TYR A O 1
ATOM 810 N N . GLU A 1 97 ? -11.602 29.246 -26.666 1.00 83.00 97 GLU A N 1
ATOM 811 C CA . GLU A 1 97 ? -10.631 29.304 -27.768 1.00 83.00 97 GLU A CA 1
ATOM 812 C C . GLU A 1 97 ? -9.173 29.247 -27.272 1.00 83.00 97 GLU A C 1
ATOM 814 O O . GLU A 1 97 ? -8.311 28.665 -27.934 1.00 83.00 97 GLU A O 1
ATOM 819 N N . GLU A 1 98 ? -8.869 29.832 -26.111 1.00 77.50 98 GLU A N 1
ATOM 820 C CA . GLU A 1 98 ? -7.555 29.711 -25.465 1.00 77.50 98 GLU A CA 1
ATOM 821 C C . GLU A 1 98 ? -7.308 28.308 -24.905 1.00 77.50 98 GLU A C 1
ATOM 823 O O . GLU A 1 98 ? -6.218 27.761 -25.084 1.00 77.50 98 GLU A O 1
ATOM 828 N N . HIS A 1 99 ? -8.320 27.697 -24.283 1.00 75.81 99 HIS A N 1
ATOM 829 C CA . HIS A 1 99 ? -8.248 26.315 -23.811 1.00 75.81 99 HIS A CA 1
ATOM 830 C C . HIS A 1 99 ? -7.976 25.339 -24.962 1.00 75.81 99 HIS A C 1
ATOM 832 O O . HIS A 1 99 ? -7.056 24.529 -24.866 1.00 75.81 99 HIS A O 1
ATOM 838 N N . GLU A 1 100 ? -8.678 25.477 -26.092 1.00 77.81 100 GLU A N 1
ATOM 839 C CA . GLU A 1 100 ? -8.442 24.634 -27.269 1.00 77.81 100 GLU A CA 1
ATOM 840 C C . GLU A 1 100 ? -7.016 24.779 -27.819 1.00 77.81 100 GLU A C 1
ATOM 842 O O . GLU A 1 100 ? -6.408 23.782 -28.217 1.00 77.81 100 GLU A O 1
ATOM 847 N N . LYS A 1 101 ? -6.441 25.990 -27.808 1.00 81.31 101 LYS A N 1
ATOM 848 C CA . LYS A 1 101 ? -5.038 26.203 -28.207 1.00 81.31 101 LYS A CA 1
ATOM 849 C C . LYS A 1 101 ? -4.074 25.482 -27.270 1.00 81.31 101 LYS A C 1
ATOM 851 O O . LYS A 1 101 ? -3.190 24.781 -27.752 1.00 81.31 101 LYS A O 1
ATOM 856 N N . LEU A 1 102 ? -4.274 25.596 -25.957 1.00 73.12 102 LEU A N 1
ATOM 857 C CA . LEU A 1 102 ? -3.446 24.910 -24.962 1.00 73.12 102 LEU A CA 1
ATOM 858 C C . LEU A 1 102 ? -3.527 23.384 -25.108 1.00 73.12 102 LEU A C 1
ATOM 860 O O . LEU A 1 102 ? -2.503 22.705 -25.048 1.00 73.12 102 LEU A O 1
ATOM 864 N N . VAL A 1 103 ? -4.721 22.847 -25.370 1.00 68.88 103 VAL A N 1
ATOM 865 C CA . VAL A 1 103 ? -4.921 21.422 -25.669 1.00 68.88 103 VAL A CA 1
ATOM 866 C C . VAL A 1 103 ? -4.123 20.995 -26.906 1.00 68.88 103 VAL A C 1
ATOM 868 O O . VAL A 1 103 ? -3.471 19.950 -26.885 1.00 68.88 103 VAL A O 1
ATOM 871 N N . GLN A 1 104 ? -4.142 21.785 -27.985 1.00 74.75 104 GLN A N 1
ATOM 872 C CA . GLN A 1 104 ? -3.383 21.462 -29.199 1.00 74.75 104 GLN A CA 1
ATOM 873 C C . GLN A 1 104 ? -1.868 21.557 -28.988 1.00 74.75 104 GLN A C 1
ATOM 875 O O . GLN A 1 104 ? -1.140 20.671 -29.429 1.00 74.75 104 GLN A O 1
ATOM 880 N N . GLU A 1 105 ? -1.385 22.565 -28.263 1.00 77.88 105 GLU A N 1
ATOM 881 C CA . GLU A 1 105 ? 0.036 22.685 -27.918 1.00 77.88 105 GLU A CA 1
ATOM 882 C C . GLU A 1 105 ? 0.523 21.485 -27.101 1.00 77.88 105 GLU A C 1
ATOM 884 O O . GLU A 1 105 ? 1.589 20.932 -27.374 1.00 77.88 105 GLU A O 1
ATOM 889 N N . VAL A 1 106 ? -0.272 21.050 -26.121 1.00 65.38 106 VAL A N 1
ATOM 890 C CA . VAL A 1 106 ? 0.010 19.852 -25.326 1.00 65.38 106 VAL A CA 1
ATOM 891 C C . VAL A 1 106 ? 0.057 18.611 -26.222 1.00 65.38 106 VAL A C 1
ATOM 893 O O . VAL A 1 106 ? 1.026 17.853 -26.160 1.00 65.38 106 VAL A O 1
ATOM 896 N N . LYS A 1 107 ? -0.900 18.439 -27.144 1.00 72.62 107 LYS A N 1
ATOM 897 C CA . LYS A 1 107 ? -0.885 17.343 -28.135 1.00 72.62 107 LYS A CA 1
ATOM 898 C C . LYS A 1 107 ? 0.369 17.346 -29.004 1.00 72.62 107 LYS A C 1
ATOM 900 O O . LYS A 1 107 ? 0.966 16.291 -29.210 1.00 72.62 107 LYS A O 1
ATOM 905 N N . GLU A 1 108 ? 0.797 18.507 -29.491 1.00 77.50 108 GLU A N 1
ATOM 906 C CA . GLU A 1 108 ? 2.015 18.631 -30.296 1.00 77.50 108 GLU A CA 1
ATOM 907 C C . GLU A 1 108 ? 3.281 18.319 -29.487 1.00 77.50 108 GLU A C 1
ATOM 909 O O . GLU A 1 108 ? 4.153 17.594 -29.974 1.00 77.50 108 GLU A O 1
ATOM 914 N N . ARG A 1 109 ? 3.377 18.800 -28.237 1.00 68.12 109 ARG A N 1
ATOM 915 C CA . ARG A 1 109 ? 4.488 18.464 -27.326 1.00 68.12 109 ARG A CA 1
ATOM 916 C C . ARG A 1 109 ? 4.566 16.965 -27.067 1.00 68.12 109 ARG A C 1
ATOM 918 O O . ARG A 1 109 ? 5.655 16.397 -27.081 1.00 68.12 109 ARG A O 1
ATOM 925 N N . ASN A 1 110 ? 3.420 16.336 -26.858 1.00 62.06 110 ASN A N 1
ATOM 926 C CA . ASN A 1 110 ? 3.316 14.915 -26.566 1.00 62.06 110 ASN A CA 1
ATOM 927 C C . ASN A 1 110 ? 3.670 14.048 -27.773 1.00 62.06 110 ASN A C 1
ATOM 929 O O . ASN A 1 110 ? 4.516 13.168 -27.657 1.00 62.06 110 ASN A O 1
ATOM 933 N N . LYS A 1 111 ? 3.158 14.389 -28.956 1.00 67.69 111 LYS A N 1
ATOM 934 C CA . LYS A 1 111 ? 3.554 13.743 -30.211 1.00 67.69 111 LYS A CA 1
ATOM 935 C C . LYS A 1 111 ? 5.057 13.874 -30.475 1.00 67.69 111 LYS A C 1
ATOM 937 O O . LYS A 1 111 ? 5.718 12.915 -30.857 1.00 67.69 111 LYS A O 1
ATOM 942 N N . LYS A 1 112 ? 5.629 15.057 -30.230 1.00 64.62 112 LYS A N 1
ATOM 943 C CA . LYS A 1 112 ? 7.073 15.272 -30.364 1.00 64.62 112 LYS A CA 1
ATOM 944 C C . LYS A 1 112 ? 7.872 14.443 -29.353 1.00 64.62 112 LYS A C 1
ATOM 946 O O . LYS A 1 112 ? 8.905 13.895 -29.718 1.00 64.62 112 LYS A O 1
ATOM 951 N N . ARG A 1 113 ? 7.393 14.307 -28.110 1.00 62.62 113 ARG A N 1
ATOM 952 C CA . ARG A 1 113 ? 7.985 13.404 -27.108 1.00 62.62 113 ARG A CA 1
ATOM 953 C C . ARG A 1 113 ? 7.936 11.950 -27.573 1.00 62.62 113 ARG A C 1
ATOM 955 O O . ARG A 1 113 ? 8.951 11.277 -27.480 1.00 62.62 113 ARG A O 1
ATOM 962 N N . GLU A 1 114 ? 6.819 11.481 -28.117 1.00 60.06 114 GLU A N 1
ATOM 963 C CA . GLU A 1 114 ? 6.700 10.124 -28.673 1.00 60.06 114 GLU A CA 1
ATOM 964 C C . GLU A 1 114 ? 7.694 9.871 -29.819 1.00 60.06 114 GLU A C 1
ATOM 966 O O . GLU A 1 114 ? 8.297 8.802 -29.892 1.00 60.06 114 GLU A O 1
ATOM 971 N N . GLU A 1 115 ? 7.906 10.863 -30.688 1.00 60.44 115 GLU A N 1
ATOM 972 C CA . GLU A 1 115 ? 8.842 10.782 -31.817 1.00 60.44 115 GLU A CA 1
ATOM 973 C C . GLU A 1 115 ? 10.323 10.923 -31.388 1.00 60.44 115 GLU A C 1
ATOM 975 O O . GLU A 1 115 ? 11.205 10.311 -31.997 1.00 60.44 115 GLU A O 1
ATOM 980 N N . GLU A 1 116 ? 10.617 11.704 -30.339 1.00 51.81 116 GLU A N 1
ATOM 981 C CA . GLU A 1 116 ? 11.973 11.946 -29.811 1.00 51.81 116 GLU A CA 1
ATOM 982 C C . GLU A 1 116 ? 12.422 10.919 -28.758 1.00 51.81 116 GLU A C 1
ATOM 984 O O . GLU A 1 116 ? 13.633 10.740 -28.568 1.00 51.81 116 GLU A O 1
ATOM 989 N N . ILE A 1 117 ? 11.492 10.191 -28.119 1.00 52.16 117 ILE A N 1
ATOM 990 C CA . ILE A 1 117 ? 11.784 9.014 -27.284 1.00 52.16 117 ILE A CA 1
ATOM 991 C C . ILE A 1 117 ? 12.183 7.858 -28.214 1.00 52.16 117 ILE A C 1
ATOM 993 O O . ILE A 1 117 ? 11.546 6.821 -28.368 1.00 52.16 117 ILE A O 1
ATOM 997 N N . THR A 1 118 ? 13.351 8.017 -28.824 1.00 45.59 118 THR A N 1
ATOM 998 C CA . THR A 1 118 ? 14.222 6.880 -29.085 1.00 45.59 118 THR A CA 1
ATOM 999 C C . THR A 1 118 ? 14.445 6.196 -27.736 1.00 45.59 118 THR A C 1
ATOM 1001 O O . THR A 1 118 ? 14.787 6.876 -26.770 1.00 45.59 118 THR A O 1
ATOM 1004 N N . PHE A 1 119 ? 14.181 4.884 -27.644 1.00 48.53 119 PHE A N 1
ATOM 1005 C CA . PHE A 1 119 ? 14.369 4.046 -26.449 1.00 48.53 119 PHE A CA 1
ATOM 1006 C C . PHE A 1 119 ? 15.818 4.123 -25.932 1.00 48.53 119 PHE A C 1
ATOM 1008 O O . PHE A 1 119 ? 16.626 3.212 -26.112 1.00 48.53 119 PHE A O 1
ATOM 1015 N N . THR A 1 120 ? 16.165 5.236 -25.305 1.00 49.22 120 THR A N 1
ATOM 1016 C CA . THR A 1 120 ? 17.337 5.404 -24.470 1.00 49.22 120 THR A CA 1
ATOM 1017 C C . THR A 1 120 ? 17.033 4.707 -23.150 1.00 49.22 120 THR A C 1
ATOM 1019 O O . THR A 1 120 ? 15.883 4.629 -22.720 1.00 49.22 120 THR A O 1
ATOM 1022 N N . GLU A 1 121 ? 18.048 4.102 -22.538 1.00 69.00 121 GLU A N 1
ATOM 1023 C CA . GLU A 1 121 ? 17.908 3.398 -21.262 1.00 69.00 121 GLU A CA 1
ATOM 1024 C C . GLU A 1 121 ? 17.661 4.414 -20.136 1.00 69.00 121 GLU A C 1
ATOM 1026 O O . GLU A 1 121 ? 18.569 4.788 -19.394 1.00 69.00 121 GLU A O 1
ATOM 1031 N N . VAL A 1 122 ? 16.428 4.917 -20.041 1.00 78.62 122 VAL A N 1
ATOM 1032 C CA . VAL A 1 122 ? 16.028 5.864 -19.005 1.00 78.62 122 VAL A CA 1
ATOM 1033 C C . VAL A 1 122 ? 15.835 5.091 -17.709 1.00 78.62 122 VAL A C 1
ATOM 1035 O O . VAL A 1 122 ? 14.943 4.251 -17.578 1.00 78.62 122 VAL A O 1
ATOM 1038 N N . TRP A 1 123 ? 16.697 5.378 -16.740 1.00 85.69 123 TRP A N 1
ATOM 1039 C CA . TRP A 1 123 ? 16.543 4.881 -15.385 1.00 85.69 123 TRP A CA 1
ATOM 1040 C C . TRP A 1 123 ? 15.490 5.696 -14.647 1.00 85.69 123 TRP A C 1
ATOM 1042 O O . TRP A 1 123 ? 15.657 6.899 -14.459 1.00 85.69 123 TRP A O 1
ATOM 1052 N N . TYR A 1 124 ? 14.457 5.022 -14.159 1.00 88.38 124 TYR A N 1
ATOM 1053 C CA . TYR A 1 124 ? 13.466 5.600 -13.264 1.00 88.38 124 TYR A CA 1
ATOM 1054 C C . TYR A 1 124 ? 13.658 5.058 -11.851 1.00 88.38 124 TYR A C 1
ATOM 1056 O O . TYR A 1 124 ? 13.990 3.885 -11.685 1.00 88.38 124 TYR A O 1
ATOM 1064 N N . THR A 1 125 ? 13.477 5.909 -10.840 1.00 90.38 125 THR A N 1
ATOM 1065 C CA . THR A 1 125 ? 13.541 5.531 -9.419 1.00 90.38 125 THR A CA 1
ATOM 1066 C C . THR A 1 125 ? 12.158 5.673 -8.812 1.00 90.38 125 THR A C 1
ATOM 1068 O O . THR A 1 125 ? 11.517 6.695 -9.025 1.00 90.38 125 THR A O 1
ATOM 1071 N N . PHE A 1 126 ? 11.711 4.670 -8.067 1.00 92.12 126 PHE A N 1
ATOM 1072 C CA . PHE A 1 126 ? 10.372 4.629 -7.487 1.00 92.12 126 PHE A CA 1
ATOM 1073 C C . PHE A 1 126 ? 10.379 3.832 -6.178 1.00 92.12 126 PHE A C 1
ATOM 1075 O O . PHE A 1 126 ? 11.288 3.039 -5.906 1.00 92.12 126 PHE A O 1
ATOM 1082 N N . VAL A 1 127 ? 9.363 4.059 -5.354 1.00 94.19 127 VAL A N 1
ATOM 1083 C CA . VAL A 1 127 ? 9.115 3.279 -4.137 1.00 94.19 127 VAL A CA 1
ATOM 1084 C C . VAL A 1 127 ? 8.527 1.920 -4.504 1.00 94.19 127 VAL A C 1
ATOM 1086 O O . VAL A 1 127 ? 7.792 1.799 -5.479 1.00 94.19 127 VAL A O 1
ATOM 1089 N N . ASP A 1 128 ? 8.862 0.889 -3.732 1.00 96.38 128 ASP A N 1
ATOM 1090 C CA . ASP A 1 128 ? 8.315 -0.458 -3.902 1.00 96.38 128 ASP A CA 1
ATOM 1091 C C . ASP A 1 128 ? 6.774 -0.434 -3.999 1.00 96.38 128 ASP A C 1
ATOM 1093 O O . ASP A 1 128 ? 6.127 0.071 -3.080 1.00 96.38 128 ASP A O 1
ATOM 1097 N N . PRO A 1 129 ? 6.160 -0.992 -5.063 1.00 96.88 129 PRO A N 1
ATOM 1098 C CA . PRO A 1 129 ? 4.706 -1.117 -5.137 1.00 96.88 129 PRO A CA 1
ATOM 1099 C C . PRO A 1 129 ? 4.081 -1.879 -3.952 1.00 96.88 129 PRO A C 1
ATOM 1101 O O . PRO A 1 129 ? 2.901 -1.685 -3.664 1.00 96.88 129 PRO A O 1
ATOM 1104 N N . TYR A 1 130 ? 4.853 -2.740 -3.278 1.00 97.56 130 TYR A N 1
ATOM 1105 C CA . TYR A 1 130 ? 4.493 -3.486 -2.066 1.00 97.56 130 TYR A CA 1
ATOM 1106 C C . TYR A 1 130 ? 5.081 -2.873 -0.779 1.00 97.56 130 TYR A C 1
ATOM 1108 O O . TYR A 1 130 ? 5.126 -3.537 0.265 1.00 97.56 130 TYR A O 1
ATOM 1116 N N . ALA A 1 131 ? 5.533 -1.614 -0.814 1.00 96.25 131 ALA A N 1
ATOM 1117 C CA . ALA A 1 131 ? 5.878 -0.888 0.402 1.00 96.25 131 ALA A CA 1
ATOM 1118 C C . ALA A 1 131 ? 4.656 -0.824 1.328 1.00 96.25 131 ALA A C 1
ATOM 1120 O O . ALA A 1 131 ? 3.571 -0.418 0.920 1.00 96.25 131 ALA A O 1
ATOM 1121 N N . THR A 1 132 ? 4.855 -1.242 2.576 1.00 95.50 132 THR A N 1
ATOM 1122 C CA . THR A 1 132 ? 3.839 -1.195 3.640 1.00 95.50 132 THR A CA 1
ATOM 1123 C C . THR A 1 132 ? 3.911 0.097 4.450 1.00 95.50 132 THR A C 1
ATOM 1125 O O . THR A 1 132 ? 3.031 0.388 5.246 1.00 95.50 132 THR A O 1
ATOM 1128 N N . GLU A 1 133 ? 4.982 0.861 4.251 1.00 94.00 133 GLU A N 1
ATOM 1129 C CA . GLU A 1 133 ? 5.231 2.151 4.874 1.00 94.00 133 GLU A CA 1
ATOM 1130 C C . GLU A 1 133 ? 6.121 2.965 3.929 1.00 94.00 133 GLU A C 1
ATOM 1132 O O . GLU A 1 133 ? 7.053 2.424 3.309 1.00 94.00 133 GLU A O 1
ATOM 1137 N N . VAL A 1 134 ? 5.809 4.251 3.793 1.00 92.81 134 VAL A N 1
ATOM 1138 C CA . VAL A 1 134 ? 6.487 5.187 2.898 1.00 92.81 134 VAL A CA 1
ATOM 1139 C C . VAL A 1 134 ? 6.783 6.471 3.662 1.00 92.81 134 VAL A C 1
ATOM 1141 O O . VAL A 1 134 ? 5.982 6.931 4.463 1.00 92.81 134 VAL A O 1
ATOM 1144 N N . ASP A 1 135 ? 7.951 7.047 3.406 1.00 88.62 135 ASP A N 1
ATOM 1145 C CA . ASP A 1 135 ? 8.295 8.408 3.814 1.00 88.62 135 ASP A CA 1
ATOM 1146 C C . ASP A 1 135 ? 8.373 9.270 2.554 1.00 88.62 135 ASP A C 1
ATOM 1148 O O . ASP A 1 135 ? 9.339 9.168 1.787 1.00 88.62 135 ASP A O 1
ATOM 1152 N N . GLU A 1 136 ? 7.352 10.104 2.329 1.00 77.00 136 GLU A N 1
ATOM 1153 C CA . GLU A 1 136 ? 7.296 11.059 1.211 1.00 77.00 136 GLU A CA 1
ATOM 1154 C C . GLU A 1 136 ? 8.220 12.276 1.403 1.00 77.00 136 GLU A C 1
ATOM 1156 O O . GLU A 1 136 ? 8.325 13.147 0.537 1.00 77.00 136 GLU A O 1
ATOM 1161 N N . ARG A 1 137 ? 8.937 12.356 2.534 1.00 63.47 137 ARG A N 1
ATOM 1162 C CA . ARG A 1 137 ? 9.834 13.460 2.913 1.00 63.47 137 ARG A CA 1
ATOM 1163 C C . ARG A 1 137 ? 9.192 14.845 2.816 1.00 63.47 137 ARG A C 1
ATOM 1165 O O . ARG A 1 137 ? 9.891 15.829 2.557 1.00 63.47 137 ARG A O 1
ATOM 1172 N N . GLY A 1 138 ? 7.879 14.921 3.030 1.00 50.09 138 GLY A N 1
ATOM 1173 C CA . GLY A 1 138 ? 7.112 16.163 2.961 1.00 50.09 138 GLY A CA 1
ATOM 1174 C C . GLY A 1 138 ? 7.137 16.825 1.581 1.00 50.09 138 GLY A C 1
ATOM 1175 O O . GLY A 1 138 ? 7.078 18.051 1.499 1.00 50.09 138 GLY A O 1
ATOM 1176 N N . SER A 1 139 ? 7.292 16.048 0.506 1.00 48.94 139 SER A N 1
ATOM 1177 C CA . SER A 1 139 ? 7.219 16.554 -0.862 1.00 48.94 139 SER A CA 1
ATOM 1178 C C . SER A 1 139 ? 6.331 15.665 -1.718 1.00 48.94 139 SER A C 1
ATOM 1180 O O . SER A 1 139 ? 6.558 14.463 -1.753 1.00 48.94 139 SER A O 1
ATOM 1182 N N . ASP A 1 140 ? 5.461 16.269 -2.530 1.00 55.16 140 ASP A N 1
ATOM 1183 C CA . ASP A 1 140 ? 4.675 15.587 -3.578 1.00 55.16 140 ASP A CA 1
ATOM 1184 C C . ASP A 1 140 ? 5.557 14.893 -4.652 1.00 55.16 140 ASP A C 1
ATOM 1186 O O . ASP A 1 140 ? 5.056 14.260 -5.583 1.00 55.16 140 ASP A O 1
ATOM 1190 N N . ASP A 1 141 ? 6.885 15.018 -4.527 1.00 58.50 141 ASP A N 1
ATOM 1191 C CA . ASP A 1 141 ? 7.932 14.492 -5.397 1.00 58.50 141 ASP A CA 1
ATOM 1192 C C . ASP A 1 141 ? 8.207 13.003 -5.111 1.00 58.50 141 ASP A C 1
ATOM 1194 O O . ASP A 1 141 ? 9.068 12.644 -4.298 1.00 58.50 141 ASP A O 1
ATOM 1198 N N . ALA A 1 142 ? 7.525 12.132 -5.860 1.00 59.09 142 ALA A N 1
ATOM 1199 C CA . ALA A 1 142 ? 7.679 10.676 -5.804 1.00 59.09 142 ALA A CA 1
ATOM 1200 C C . ALA A 1 142 ? 9.136 10.181 -5.972 1.00 59.09 142 ALA A C 1
ATOM 1202 O O . ALA A 1 142 ? 9.467 9.073 -5.542 1.00 59.09 142 ALA A O 1
ATOM 1203 N N . PHE A 1 143 ? 10.046 10.980 -6.551 1.00 61.47 143 PHE A N 1
ATOM 1204 C CA . PHE A 1 143 ? 11.463 10.609 -6.670 1.00 61.47 143 PHE A CA 1
ATOM 1205 C C . PHE A 1 143 ? 12.220 10.686 -5.338 1.00 61.47 143 PHE A C 1
ATOM 1207 O O . PHE A 1 143 ? 13.273 10.049 -5.175 1.00 61.47 143 PHE A O 1
ATOM 1214 N N . ARG A 1 144 ? 11.717 11.478 -4.386 1.00 73.31 144 ARG A N 1
ATOM 1215 C CA . ARG A 1 144 ? 12.299 11.642 -3.046 1.00 73.31 144 ARG A CA 1
ATOM 1216 C C . ARG A 1 144 ? 11.690 10.695 -2.026 1.00 73.31 144 ARG A C 1
ATOM 1218 O O . ARG A 1 144 ? 12.374 10.409 -1.036 1.00 73.31 144 ARG A O 1
ATOM 1225 N N . SER A 1 145 ? 10.484 10.199 -2.296 1.00 87.62 145 SER A N 1
ATOM 1226 C CA . SER A 1 145 ? 9.792 9.224 -1.462 1.00 87.62 145 SER A CA 1
ATOM 1227 C C . SER A 1 145 ? 10.583 7.924 -1.363 1.00 87.62 145 SER A C 1
ATOM 1229 O O . SER A 1 145 ? 11.225 7.479 -2.319 1.00 87.62 145 SER A O 1
ATOM 1231 N N . VAL A 1 146 ? 10.571 7.303 -0.189 1.00 92.25 146 VAL A N 1
ATOM 1232 C CA . VAL A 1 146 ? 11.287 6.049 0.072 1.00 92.25 146 VAL A CA 1
ATOM 1233 C C . VAL A 1 146 ? 10.371 5.058 0.765 1.00 92.25 146 VAL A C 1
ATOM 1235 O O . VAL A 1 146 ? 9.596 5.437 1.632 1.00 92.25 146 VAL A O 1
ATOM 1238 N N . GLY A 1 147 ? 10.499 3.778 0.423 1.00 95.06 147 GLY A N 1
ATOM 1239 C CA . GLY A 1 147 ? 9.891 2.722 1.221 1.00 95.06 147 GLY A CA 1
ATOM 1240 C C . GLY A 1 147 ? 10.650 2.564 2.534 1.00 95.06 147 GLY A C 1
ATOM 1241 O O . GLY A 1 147 ? 11.882 2.701 2.563 1.00 95.06 147 GLY A O 1
ATOM 1242 N N . ILE A 1 148 ? 9.930 2.243 3.604 1.00 95.56 148 ILE A N 1
ATOM 1243 C CA . ILE A 1 148 ? 10.505 1.910 4.906 1.00 95.56 148 ILE A CA 1
ATOM 1244 C C . ILE A 1 148 ? 10.447 0.395 5.109 1.00 95.56 148 ILE A C 1
ATOM 1246 O O . ILE A 1 148 ? 9.443 -0.272 4.860 1.00 95.56 148 ILE A O 1
ATOM 1250 N N . LEU A 1 149 ? 11.584 -0.173 5.504 1.00 97.00 14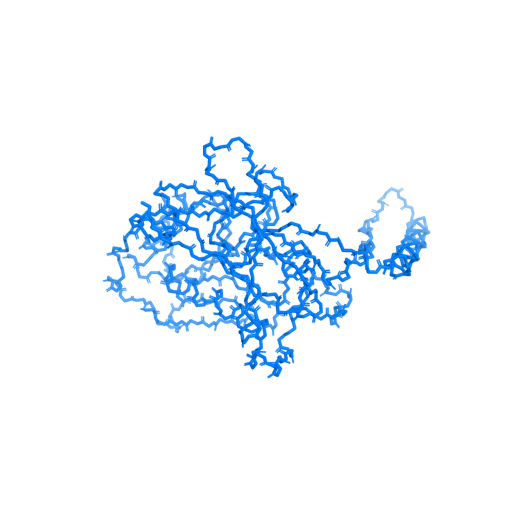9 LEU A N 1
ATOM 1251 C CA . LEU A 1 149 ? 11.727 -1.567 5.900 1.00 97.00 149 LEU A CA 1
ATOM 1252 C C . LEU A 1 149 ? 12.198 -1.607 7.350 1.00 97.00 149 LEU A C 1
ATOM 1254 O O . LEU A 1 149 ? 13.342 -1.247 7.638 1.00 97.00 149 LEU A O 1
ATOM 1258 N N . VAL A 1 150 ? 11.353 -2.113 8.244 1.00 97.06 150 VAL A N 1
ATOM 1259 C CA . VAL A 1 150 ? 11.751 -2.464 9.609 1.00 97.06 150 VAL A CA 1
ATOM 1260 C C . VAL A 1 150 ? 12.157 -3.934 9.626 1.00 97.06 150 VAL A C 1
ATOM 1262 O O . VAL A 1 150 ? 11.349 -4.826 9.362 1.00 97.06 150 VAL A O 1
ATOM 1265 N N . PHE A 1 151 ? 13.432 -4.198 9.900 1.00 97.44 151 PHE A N 1
ATOM 1266 C CA . PHE A 1 151 ? 13.975 -5.548 10.000 1.00 97.44 151 PHE A CA 1
ATOM 1267 C C . PHE A 1 151 ? 14.321 -5.841 11.457 1.00 97.44 151 PHE A C 1
ATOM 1269 O O . PHE A 1 151 ? 15.098 -5.108 12.068 1.00 97.44 151 PHE A O 1
ATOM 1276 N N . LYS A 1 152 ? 13.741 -6.893 12.030 1.00 97.12 152 LYS A N 1
ATOM 1277 C CA . LYS A 1 152 ? 13.946 -7.261 13.435 1.00 97.12 152 LYS A CA 1
ATOM 1278 C C . LYS A 1 152 ? 13.914 -8.771 13.595 1.00 97.12 152 LYS A C 1
ATOM 1280 O O . LYS A 1 152 ? 13.060 -9.437 13.011 1.00 97.12 152 LYS A O 1
ATOM 1285 N N . ASN A 1 153 ? 14.826 -9.322 14.396 1.00 96.06 153 ASN A N 1
ATOM 1286 C CA . ASN A 1 153 ? 14.911 -10.761 14.667 1.00 96.06 153 ASN A CA 1
ATOM 1287 C C . ASN A 1 153 ? 14.937 -11.618 13.385 1.00 96.06 153 ASN A C 1
ATOM 1289 O O . ASN A 1 153 ? 14.346 -12.696 13.323 1.00 96.06 153 ASN A O 1
ATOM 1293 N N . GLY A 1 154 ? 15.612 -11.120 12.347 1.00 95.62 154 GLY A N 1
ATOM 1294 C CA . GLY A 1 154 ? 15.789 -11.821 11.077 1.00 95.62 154 GLY A CA 1
ATOM 1295 C C . GLY A 1 154 ? 14.584 -11.842 10.133 1.00 95.62 154 GLY A C 1
ATOM 1296 O O . GLY A 1 154 ? 14.584 -12.633 9.193 1.00 95.62 154 GLY A O 1
ATOM 1297 N N . LYS A 1 155 ? 13.577 -10.988 10.348 1.00 96.38 155 LYS A N 1
ATOM 1298 C CA . LYS A 1 155 ?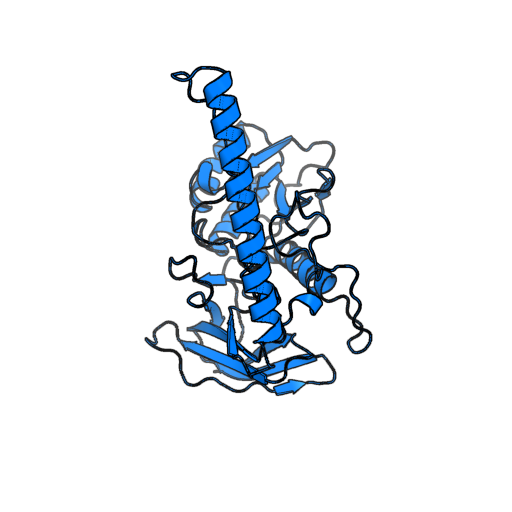 12.424 -10.841 9.449 1.00 96.38 155 LYS A CA 1
ATOM 1299 C C . LYS A 1 155 ? 12.018 -9.378 9.264 1.00 96.38 155 LYS A C 1
ATOM 1301 O O . LYS A 1 155 ? 12.262 -8.545 10.136 1.00 96.38 155 LYS A O 1
ATOM 1306 N N . LYS A 1 156 ? 11.359 -9.083 8.136 1.00 95.94 156 LYS A N 1
ATOM 1307 C CA . LYS A 1 156 ? 10.580 -7.848 7.968 1.00 95.94 156 LYS A CA 1
ATOM 1308 C C . LYS A 1 156 ? 9.405 -7.882 8.947 1.00 95.94 156 LYS A C 1
ATOM 1310 O O . LYS A 1 156 ? 8.732 -8.908 9.049 1.00 95.94 156 LYS A O 1
ATOM 1315 N N . ILE A 1 157 ? 9.165 -6.773 9.632 1.00 96.25 157 ILE A N 1
ATOM 1316 C CA . ILE A 1 157 ? 7.940 -6.522 10.396 1.00 96.25 157 ILE A CA 1
ATOM 1317 C C . ILE A 1 157 ? 7.291 -5.235 9.883 1.00 96.25 157 ILE A C 1
ATOM 1319 O O . ILE A 1 157 ? 7.967 -4.412 9.266 1.00 96.25 157 ILE A O 1
ATOM 1323 N N . ILE A 1 158 ? 5.986 -5.100 10.098 1.00 95.38 158 ILE A N 1
ATOM 1324 C CA . ILE A 1 158 ? 5.235 -3.872 9.799 1.00 95.38 158 ILE A CA 1
ATOM 1325 C C . ILE A 1 158 ? 5.237 -3.001 11.051 1.00 95.38 158 ILE A C 1
ATOM 1327 O O . ILE A 1 158 ? 5.744 -1.889 11.035 1.00 95.38 158 ILE A O 1
ATOM 1331 N N . ASP A 1 159 ? 4.796 -3.578 12.165 1.00 95.38 159 ASP A N 1
ATOM 1332 C CA . ASP A 1 159 ? 4.867 -2.995 13.499 1.00 95.38 159 ASP A CA 1
ATOM 1333 C C . ASP A 1 159 ? 4.928 -4.114 14.558 1.00 95.38 159 ASP A C 1
ATOM 1335 O O . ASP A 1 159 ? 5.155 -5.286 14.240 1.00 95.38 159 ASP A O 1
ATOM 1339 N N . GLU A 1 160 ? 4.785 -3.736 15.828 1.00 95.56 160 GLU A N 1
ATOM 1340 C CA . GLU A 1 160 ? 4.802 -4.640 16.986 1.00 95.56 160 GLU A CA 1
ATOM 1341 C C . GLU A 1 160 ? 3.452 -4.675 17.713 1.00 95.56 160 GLU A C 1
ATOM 1343 O O . GLU A 1 160 ? 3.394 -5.067 18.878 1.00 95.56 160 GLU A O 1
ATOM 1348 N N . TYR A 1 161 ? 2.375 -4.222 17.062 1.00 97.19 161 TYR A N 1
ATOM 1349 C CA . TYR A 1 161 ? 1.058 -4.192 17.682 1.00 97.19 161 TYR A CA 1
ATOM 1350 C C . TYR A 1 161 ? 0.494 -5.610 17.818 1.00 97.19 161 TYR A C 1
ATOM 1352 O O . TYR A 1 161 ? 0.455 -6.377 16.854 1.00 97.19 161 TYR A O 1
ATOM 1360 N N . GLU A 1 162 ? 0.022 -5.942 19.018 1.00 96.56 162 GLU A N 1
ATOM 1361 C CA . GLU A 1 162 ? -0.688 -7.186 19.310 1.00 96.56 162 GLU A CA 1
ATOM 1362 C C . GLU A 1 162 ? -2.176 -6.874 19.514 1.00 96.56 162 GLU A C 1
ATOM 1364 O O . GLU A 1 162 ? -2.524 -6.101 20.411 1.00 96.56 162 GLU A O 1
ATOM 1369 N N . TRP A 1 163 ? -3.035 -7.478 18.687 1.00 97.06 163 TRP A N 1
ATOM 1370 C CA . TRP A 1 163 ? -4.496 -7.361 18.762 1.00 97.06 163 TRP A CA 1
ATOM 1371 C C . TRP A 1 163 ? -5.040 -7.862 20.100 1.00 97.06 163 TRP A C 1
ATOM 1373 O O . TRP A 1 163 ? -4.627 -8.917 20.593 1.00 97.06 163 TRP A O 1
ATOM 1383 N N . LYS A 1 164 ? -5.968 -7.109 20.703 1.00 96.00 164 LYS A N 1
ATOM 1384 C CA . LYS A 1 164 ? -6.479 -7.389 22.056 1.00 96.00 164 LYS A CA 1
ATOM 1385 C C . LYS A 1 164 ? -7.948 -7.778 22.063 1.00 96.00 164 LYS A C 1
ATOM 1387 O O . LYS A 1 164 ? -8.368 -8.466 22.997 1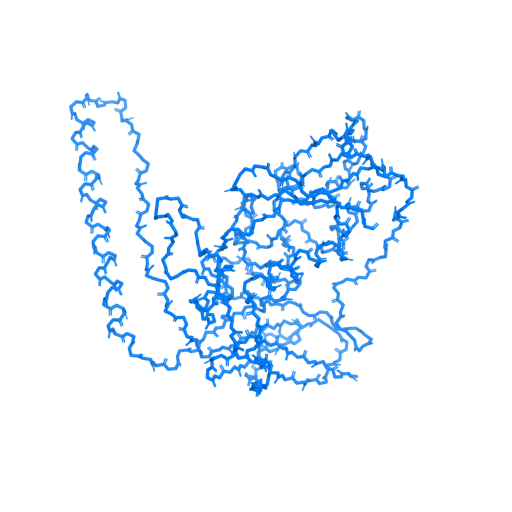.00 96.00 164 LYS A O 1
ATOM 1392 N N . TYR A 1 165 ? -8.722 -7.317 21.083 1.00 93.88 165 TYR A N 1
ATOM 1393 C CA . TYR A 1 165 ? -10.178 -7.412 21.099 1.00 93.88 165 TYR A CA 1
ATOM 1394 C C . TYR A 1 165 ? -10.774 -8.176 19.914 1.00 93.88 165 TYR A C 1
ATOM 1396 O O . TYR A 1 165 ? -11.999 -8.183 19.760 1.00 93.88 165 TYR A O 1
ATOM 1404 N N . ASP A 1 166 ? -9.955 -8.911 19.160 1.00 84.31 166 ASP A N 1
ATOM 1405 C CA . ASP A 1 166 ? -10.447 -9.877 18.176 1.00 84.31 166 ASP A CA 1
ATOM 1406 C C . ASP A 1 166 ? -11.467 -10.824 18.817 1.00 84.31 166 ASP A C 1
ATOM 1408 O O . ASP A 1 166 ? -11.206 -11.459 19.845 1.00 84.31 166 ASP A O 1
ATOM 1412 N N . ASN A 1 167 ? -12.645 -10.931 18.200 1.00 81.62 167 ASN A N 1
ATOM 1413 C CA . ASN A 1 167 ? -13.748 -11.775 18.669 1.00 81.62 167 ASN A CA 1
ATOM 1414 C C . ASN A 1 167 ? -14.206 -11.495 20.120 1.00 81.62 167 ASN A C 1
ATOM 1416 O O . ASN A 1 167 ? -14.849 -12.344 20.743 1.00 81.62 167 ASN A O 1
ATOM 1420 N N . HIS A 1 168 ? -13.897 -10.316 20.676 1.00 85.81 168 HIS A N 1
ATOM 1421 C CA . HIS A 1 168 ? -14.267 -9.951 22.046 1.00 85.81 168 HIS A CA 1
ATOM 1422 C C . HIS A 1 168 ? -15.775 -9.727 22.203 1.00 85.81 168 HIS A C 1
ATOM 1424 O O . HIS A 1 168 ? -16.395 -10.228 23.145 1.00 85.81 168 HIS A O 1
ATOM 1430 N N . VAL A 1 169 ? -16.364 -8.989 21.261 1.00 88.56 169 VAL A N 1
ATOM 1431 C CA . VAL A 1 169 ? -17.802 -8.722 21.159 1.00 88.56 169 VAL A CA 1
ATOM 1432 C C . VAL A 1 169 ? -18.252 -9.125 19.754 1.00 88.56 169 VAL A C 1
ATOM 1434 O O . VAL A 1 169 ? -17.559 -8.800 18.792 1.00 88.56 169 VAL A O 1
ATOM 1437 N N . PRO A 1 170 ? -19.396 -9.817 19.593 1.00 90.50 170 PRO A N 1
ATOM 1438 C CA . PRO A 1 170 ? -19.911 -10.127 18.266 1.00 90.50 170 PRO A CA 1
ATOM 1439 C C . PRO A 1 170 ? -20.177 -8.852 17.463 1.00 90.50 170 PRO A C 1
ATOM 1441 O O . PRO A 1 170 ? -20.895 -7.963 17.926 1.00 90.50 170 PRO A O 1
ATOM 1444 N N . LEU A 1 171 ? -19.646 -8.796 16.245 1.00 92.50 171 LEU A N 1
ATOM 1445 C CA . LEU A 1 171 ? -19.919 -7.710 15.312 1.00 92.50 171 LEU A CA 1
ATOM 1446 C C . LEU A 1 171 ? -21.369 -7.778 14.814 1.00 92.50 171 LEU A C 1
ATOM 1448 O O . LEU A 1 171 ? -21.935 -8.860 14.627 1.00 92.50 171 LEU A O 1
ATOM 1452 N N . ALA A 1 172 ? -21.978 -6.614 14.579 1.00 90.88 172 ALA A N 1
ATOM 1453 C CA . ALA A 1 172 ? -23.343 -6.534 14.065 1.00 90.88 172 ALA A CA 1
ATOM 1454 C C . ALA A 1 172 ? -23.486 -7.267 12.717 1.00 90.88 172 ALA A C 1
ATOM 1456 O O . ALA A 1 172 ? -22.581 -7.251 11.882 1.00 90.88 172 ALA A O 1
ATOM 1457 N N . SER A 1 173 ? -24.635 -7.907 12.491 1.00 92.38 173 SER A N 1
ATOM 1458 C CA . SER A 1 173 ? -24.970 -8.508 11.197 1.00 92.38 173 SER A CA 1
ATOM 1459 C C . SER A 1 173 ? -25.278 -7.430 10.151 1.00 92.38 173 SER A C 1
ATOM 1461 O O . SER A 1 173 ? -25.678 -6.318 10.497 1.00 92.38 173 SER A O 1
ATOM 1463 N N . ASN A 1 174 ? -25.126 -7.759 8.864 1.00 91.81 174 ASN A N 1
ATOM 1464 C CA . ASN A 1 174 ? -25.281 -6.797 7.760 1.00 91.81 174 ASN A CA 1
ATOM 1465 C C . ASN A 1 174 ? -26.630 -6.051 7.749 1.00 91.81 174 ASN A C 1
ATOM 1467 O O . ASN A 1 174 ? -26.695 -4.892 7.356 1.00 91.81 174 ASN A O 1
ATOM 1471 N N . ASP A 1 175 ? -27.711 -6.694 8.190 1.00 92.81 175 ASP A N 1
ATOM 1472 C CA . ASP A 1 175 ? -29.059 -6.117 8.269 1.00 92.81 175 ASP A CA 1
ATOM 1473 C C . ASP A 1 175 ? -29.243 -5.113 9.420 1.00 92.81 175 ASP A C 1
ATOM 1475 O O . ASP A 1 175 ? -30.287 -4.471 9.519 1.00 92.81 175 ASP A O 1
ATOM 1479 N N . LYS A 1 176 ? -28.238 -4.976 10.291 1.00 94.31 176 LYS A N 1
ATOM 1480 C CA . LYS A 1 176 ? -28.249 -4.097 11.467 1.00 94.31 176 LYS A CA 1
ATOM 1481 C C . LYS A 1 176 ? -27.226 -2.970 11.378 1.00 94.31 176 LYS A C 1
ATOM 1483 O O . LYS A 1 176 ? -27.001 -2.300 12.381 1.00 94.31 176 LYS A O 1
ATOM 1488 N N . LEU A 1 177 ? -26.602 -2.774 10.215 1.00 95.81 177 LEU A N 1
ATOM 1489 C CA . LEU A 1 177 ? -25.569 -1.759 10.051 1.00 95.81 177 LEU A CA 1
ATOM 1490 C C . LEU A 1 177 ? -26.154 -0.343 10.099 1.00 95.81 177 LEU A C 1
ATOM 1492 O O . LEU A 1 177 ? -26.952 0.045 9.249 1.00 95.81 177 LEU A O 1
ATOM 1496 N N . ILE A 1 178 ? -25.707 0.432 11.084 1.00 97.50 178 ILE A N 1
ATOM 1497 C CA . ILE A 1 178 ? -25.812 1.888 11.147 1.00 97.50 178 ILE A CA 1
ATOM 1498 C C . ILE A 1 178 ? -24.397 2.414 10.925 1.00 97.50 178 ILE A C 1
ATOM 1500 O O . ILE A 1 178 ? -23.551 2.301 11.816 1.00 97.50 178 ILE A O 1
ATOM 1504 N N . ILE A 1 179 ? -24.148 2.905 9.711 1.00 97.62 179 ILE A N 1
ATOM 1505 C CA . ILE A 1 179 ? -22.818 3.287 9.234 1.00 97.62 179 ILE A CA 1
ATOM 1506 C C . ILE A 1 179 ? -22.603 4.786 9.453 1.00 97.62 179 ILE A C 1
ATOM 1508 O O . ILE A 1 179 ? -23.450 5.596 9.072 1.00 97.62 179 ILE A O 1
ATOM 1512 N N . TYR A 1 180 ? -21.466 5.141 10.047 1.00 98.06 180 TYR A N 1
ATOM 1513 C CA . TYR A 1 180 ? -20.988 6.517 10.154 1.00 98.06 180 TYR A CA 1
ATOM 1514 C C . TYR A 1 180 ? -19.719 6.684 9.315 1.00 98.06 180 TYR A C 1
ATOM 1516 O O . TYR A 1 180 ? -18.687 6.098 9.635 1.00 98.06 180 TYR A O 1
ATOM 1524 N N . GLU A 1 181 ? -19.820 7.446 8.228 1.00 97.88 181 GLU A N 1
ATOM 1525 C CA . GLU A 1 181 ? -18.707 7.745 7.322 1.00 97.88 181 GLU A CA 1
ATOM 1526 C C . GLU A 1 181 ? -17.793 8.816 7.935 1.00 97.88 181 GLU A C 1
ATOM 1528 O O . GLU A 1 181 ? -18.274 9.846 8.421 1.00 97.88 181 GLU A O 1
ATOM 1533 N N . ILE A 1 182 ? -16.479 8.576 7.932 1.00 97.12 182 ILE A N 1
ATOM 1534 C CA . ILE A 1 182 ? -15.473 9.485 8.487 1.00 97.12 182 ILE A CA 1
ATOM 1535 C C . ILE A 1 182 ? -14.309 9.717 7.538 1.00 97.12 182 ILE A C 1
ATOM 1537 O O . ILE A 1 182 ? -13.705 8.787 7.009 1.00 97.12 182 ILE A O 1
ATOM 1541 N N . HIS A 1 183 ? -13.918 10.982 7.437 1.00 96.75 183 HIS A N 1
ATOM 1542 C CA . HIS A 1 183 ? -12.603 11.377 6.960 1.00 96.75 183 HIS A CA 1
ATOM 1543 C C . HIS A 1 183 ? -11.680 11.593 8.164 1.00 96.75 183 HIS A C 1
ATOM 1545 O O . HIS A 1 183 ? -11.980 12.423 9.024 1.00 96.75 183 HIS A O 1
ATOM 1551 N N . ILE A 1 184 ? -10.559 10.869 8.239 1.00 96.25 184 ILE A N 1
ATOM 1552 C CA . ILE A 1 184 ? -9.629 10.962 9.380 1.00 96.25 184 ILE A CA 1
ATOM 1553 C C . ILE A 1 184 ? -9.076 12.384 9.521 1.00 96.25 184 ILE A C 1
ATOM 1555 O O . ILE A 1 184 ? -9.126 12.948 10.618 1.00 96.25 184 ILE A O 1
ATOM 1559 N N . GLY A 1 185 ? -8.632 12.976 8.404 1.00 92.31 185 GLY A N 1
ATOM 1560 C CA . GLY A 1 185 ? -8.069 14.327 8.360 1.00 92.31 185 GLY A CA 1
ATOM 1561 C C . GLY A 1 185 ? -9.032 15.394 8.888 1.00 92.31 185 GLY A C 1
ATOM 1562 O O . GLY A 1 185 ? -8.686 16.145 9.796 1.00 92.31 185 GLY A O 1
ATOM 1563 N N . ASP A 1 186 ? -10.273 15.413 8.392 1.00 93.00 186 ASP A N 1
ATOM 1564 C CA . ASP A 1 186 ? -11.254 16.445 8.767 1.00 93.00 186 ASP A CA 1
ATOM 1565 C C . ASP A 1 186 ? -11.890 16.201 10.139 1.00 93.00 186 ASP A C 1
ATOM 1567 O O . ASP A 1 186 ? -12.322 17.149 10.797 1.00 93.00 186 ASP A O 1
ATOM 1571 N N . PHE A 1 187 ? -11.974 14.944 10.590 1.00 93.31 187 PHE A N 1
ATOM 1572 C CA . PHE A 1 187 ? -12.573 14.640 11.885 1.00 93.31 187 PHE A CA 1
ATOM 1573 C C . PHE A 1 187 ? -11.662 15.080 13.030 1.00 93.31 187 PHE A C 1
ATOM 1575 O O . PHE A 1 187 ? -12.088 15.862 13.884 1.00 93.31 187 PHE A O 1
ATOM 1582 N N . GLN A 1 188 ? -10.428 14.562 13.075 1.00 84.94 188 GLN A N 1
ATOM 1583 C CA . GLN A 1 188 ? -9.458 14.861 14.134 1.00 84.94 188 GLN A CA 1
ATOM 1584 C C . GLN A 1 188 ? -7.984 14.676 13.700 1.00 84.94 188 GLN A C 1
ATOM 1586 O O . GLN A 1 188 ? -7.132 14.446 14.558 1.00 84.94 188 GLN A O 1
ATOM 1591 N N . ASP A 1 189 ? -7.651 14.776 12.412 1.00 89.44 189 ASP A N 1
ATOM 1592 C CA . ASP A 1 189 ? -6.281 14.781 11.855 1.00 89.44 189 ASP A CA 1
ATOM 1593 C C . ASP A 1 189 ? -5.474 13.463 11.971 1.00 89.44 189 ASP A C 1
ATOM 1595 O O . ASP A 1 189 ? -4.691 13.140 11.082 1.00 89.44 189 ASP A O 1
ATOM 1599 N N . LYS A 1 190 ? -5.653 12.673 13.043 1.00 95.88 190 LYS A N 1
ATOM 1600 C CA . LYS A 1 190 ? -4.860 11.470 13.361 1.00 95.88 190 LYS A CA 1
ATOM 1601 C C . LYS A 1 190 ? -5.715 10.297 13.833 1.00 95.88 190 LYS A C 1
ATOM 1603 O O . LYS A 1 190 ? -6.716 10.498 14.524 1.00 95.88 190 LYS A O 1
ATOM 1608 N N . PHE A 1 191 ? -5.246 9.070 13.590 1.00 97.88 191 PHE A N 1
ATOM 1609 C CA . PHE A 1 191 ? -5.878 7.843 14.101 1.00 97.88 191 PHE A CA 1
ATOM 1610 C C . PHE A 1 191 ? -6.037 7.855 15.627 1.00 97.88 191 PHE A C 1
ATOM 1612 O O . PHE A 1 191 ? -7.116 7.576 16.144 1.00 97.88 191 PHE A O 1
ATOM 1619 N N . THR A 1 192 ? -5.004 8.274 16.362 1.00 97.94 192 THR A N 1
ATOM 1620 C CA . THR A 1 192 ? -5.032 8.357 17.835 1.00 97.94 192 THR A CA 1
ATOM 1621 C C . THR A 1 192 ? -6.123 9.283 18.365 1.00 97.94 192 THR A C 1
ATOM 1623 O O . THR A 1 192 ? -6.726 9.006 19.405 1.00 97.94 192 THR A O 1
ATOM 1626 N N . ASN A 1 193 ? -6.435 10.359 17.642 1.00 97.69 193 ASN A N 1
ATOM 1627 C CA . ASN A 1 193 ? -7.489 11.280 18.046 1.00 97.69 193 ASN A CA 1
ATOM 1628 C C . ASN A 1 193 ? -8.889 10.718 17.764 1.00 97.69 193 ASN A C 1
ATOM 1630 O O . ASN A 1 193 ? -9.813 10.990 18.531 1.00 97.69 193 ASN A O 1
ATOM 1634 N N . VAL A 1 194 ? -9.054 9.906 16.714 1.00 97.94 194 VAL A N 1
ATOM 1635 C CA . VAL A 1 194 ? -10.292 9.141 16.482 1.00 97.94 194 VAL A CA 1
ATOM 1636 C C . VAL A 1 194 ? -10.486 8.118 17.602 1.00 97.94 194 VAL A C 1
ATOM 1638 O O . VAL A 1 194 ? -11.560 8.074 18.202 1.00 97.94 194 VAL A O 1
ATOM 1641 N N . THR A 1 195 ? -9.436 7.376 17.972 1.00 97.94 195 THR A N 1
ATOM 1642 C CA . THR A 1 195 ? -9.453 6.441 19.111 1.00 97.94 195 THR A CA 1
ATOM 1643 C C . THR A 1 195 ? -9.876 7.135 20.407 1.00 97.94 195 THR A C 1
ATOM 1645 O O . THR A 1 195 ? -10.718 6.625 21.148 1.00 97.94 195 THR A O 1
ATOM 1648 N N . ALA A 1 196 ? -9.371 8.346 20.665 1.00 97.88 196 ALA A N 1
ATOM 1649 C CA . ALA A 1 196 ? -9.737 9.146 21.837 1.00 97.88 196 ALA A CA 1
ATOM 1650 C C . ALA A 1 196 ? -11.211 9.610 21.853 1.00 97.88 196 ALA A C 1
ATOM 1652 O O . ALA A 1 196 ? -11.684 10.121 22.870 1.00 97.88 196 ALA A O 1
ATOM 1653 N N . LYS A 1 197 ? -11.947 9.443 20.747 1.00 97.50 197 LYS A N 1
ATOM 1654 C CA . LYS A 1 197 ? -13.376 9.758 20.610 1.00 97.50 197 LYS A CA 1
ATOM 1655 C C . LYS A 1 197 ? -14.272 8.520 20.631 1.00 97.50 197 LYS A C 1
ATOM 1657 O O . LYS A 1 197 ? -15.445 8.638 20.297 1.00 97.50 197 LYS A O 1
ATOM 1662 N N . MET A 1 198 ? -13.780 7.359 21.066 1.00 97.62 198 MET A N 1
ATOM 1663 C CA . MET A 1 198 ? -14.587 6.132 21.072 1.00 97.62 198 MET A CA 1
ATOM 1664 C C . MET A 1 198 ? -15.919 6.278 21.831 1.00 97.62 198 MET A C 1
ATOM 1666 O O . MET A 1 198 ? -16.955 5.847 21.329 1.00 97.62 198 MET A O 1
ATOM 1670 N N . ASP A 1 199 ? -15.927 6.982 22.970 1.00 98.00 199 ASP A N 1
ATOM 1671 C CA . ASP A 1 199 ? -17.152 7.249 23.742 1.00 98.00 199 ASP A CA 1
ATOM 1672 C C . ASP A 1 199 ? -18.230 7.972 22.915 1.00 98.00 199 ASP A C 1
ATOM 1674 O O . ASP A 1 199 ? -19.412 7.665 23.048 1.00 98.00 199 ASP A O 1
ATOM 1678 N N . TYR A 1 200 ? -17.834 8.881 22.014 1.00 98.06 200 TYR A N 1
ATOM 1679 C CA . TYR A 1 200 ? -18.764 9.579 21.120 1.00 98.06 200 TYR A CA 1
ATOM 1680 C C . TYR A 1 200 ? -19.448 8.610 20.150 1.00 98.06 200 TYR A C 1
ATOM 1682 O O . TYR A 1 200 ? -20.664 8.673 19.984 1.00 98.06 200 TYR A O 1
ATOM 1690 N N . PHE A 1 201 ? -18.694 7.694 19.536 1.00 98.12 201 PHE A N 1
ATOM 1691 C CA . PHE A 1 201 ? -19.252 6.718 18.595 1.00 98.12 201 PHE A CA 1
ATOM 1692 C C . PHE A 1 201 ? -20.175 5.714 19.292 1.00 98.12 201 PHE A C 1
ATOM 1694 O O . PHE A 1 201 ? -21.244 5.387 18.774 1.00 98.12 201 PHE A O 1
ATOM 1701 N N . VAL A 1 202 ? -19.794 5.274 20.495 1.00 97.75 202 VAL A N 1
ATOM 1702 C CA . VAL A 1 202 ? -20.610 4.378 21.322 1.00 97.75 202 VAL A CA 1
ATOM 1703 C C . VAL A 1 202 ? -21.912 5.059 21.752 1.00 97.75 202 VAL A C 1
ATOM 1705 O O . VAL A 1 202 ? -22.976 4.455 21.632 1.00 97.75 202 VAL A O 1
ATOM 1708 N N . GLU A 1 203 ? -21.856 6.313 22.214 1.00 98.25 203 GLU A N 1
ATOM 1709 C CA . GLU A 1 203 ? -23.048 7.082 22.600 1.00 98.25 203 GLU A CA 1
ATOM 1710 C C . GLU A 1 203 ? -23.964 7.363 21.402 1.00 98.25 203 GLU A C 1
ATOM 1712 O O . GLU A 1 203 ? -25.187 7.273 21.525 1.00 98.25 203 GLU A O 1
ATOM 1717 N N . LEU A 1 204 ? -23.382 7.646 20.231 1.00 98.25 204 LEU A N 1
ATOM 1718 C CA . LEU A 1 204 ? -24.126 7.845 18.987 1.00 98.25 204 LEU A CA 1
ATOM 1719 C C . LEU A 1 204 ? -24.884 6.576 18.553 1.00 98.25 204 LEU A C 1
ATOM 1721 O O . LEU A 1 204 ? -25.905 6.678 17.871 1.00 98.25 204 LEU A O 1
ATOM 1725 N N . GLY A 1 205 ? -24.419 5.393 18.970 1.00 97.69 205 GLY A N 1
ATOM 1726 C CA . GLY A 1 205 ? -25.087 4.113 18.729 1.00 97.69 205 GLY A CA 1
ATOM 1727 C C . GLY A 1 205 ? -24.843 3.534 17.335 1.00 97.69 205 GLY A C 1
ATOM 1728 O O . GLY A 1 205 ? -25.682 2.788 16.826 1.00 97.69 205 GLY A O 1
ATOM 1729 N N . ILE A 1 206 ? -23.720 3.888 16.705 1.00 98.38 206 ILE A N 1
ATOM 1730 C CA . ILE A 1 206 ? -23.322 3.325 15.410 1.00 98.38 206 ILE A CA 1
ATOM 1731 C C . ILE A 1 206 ? -22.913 1.862 15.587 1.00 98.38 206 ILE A C 1
ATOM 1733 O O . ILE A 1 206 ? -22.442 1.458 16.648 1.00 98.38 206 ILE A O 1
ATOM 1737 N N . THR A 1 207 ? -23.059 1.063 14.536 1.00 98.00 207 THR A N 1
ATOM 1738 C CA . THR A 1 207 ? -22.605 -0.340 14.542 1.00 98.00 207 THR A CA 1
ATOM 1739 C C . THR A 1 207 ? -21.496 -0.591 13.528 1.00 98.00 207 THR A C 1
ATOM 1741 O O . THR A 1 207 ? -20.933 -1.683 13.486 1.00 98.00 207 THR A O 1
ATOM 1744 N N . ALA A 1 208 ? -21.216 0.392 12.677 1.00 98.31 208 ALA A N 1
ATOM 1745 C CA . ALA A 1 208 ? -20.094 0.390 11.764 1.00 98.31 208 ALA A CA 1
ATOM 1746 C C . ALA A 1 208 ? -19.589 1.817 11.551 1.00 98.31 208 ALA A C 1
ATOM 1748 O O . ALA A 1 208 ? -20.375 2.765 11.499 1.00 98.31 208 ALA A O 1
ATOM 1749 N N . VAL A 1 209 ? -18.284 1.946 11.382 1.00 98.19 209 VAL A N 1
ATOM 1750 C CA . VAL A 1 209 ? -17.629 3.146 10.877 1.00 98.19 209 VAL A CA 1
ATOM 1751 C C . VAL A 1 209 ? -17.124 2.851 9.466 1.00 98.19 209 VAL A C 1
ATOM 1753 O O . VAL A 1 209 ? -16.519 1.807 9.237 1.00 98.19 209 VAL A O 1
ATOM 1756 N N . GLU A 1 210 ? -17.417 3.730 8.514 1.00 97.94 210 GLU A N 1
ATOM 1757 C CA . GLU A 1 210 ? -16.859 3.694 7.157 1.00 97.94 210 GLU A CA 1
ATOM 1758 C C . GLU A 1 210 ? -15.762 4.745 7.091 1.00 97.94 210 GLU A C 1
ATOM 1760 O O . GLU A 1 210 ? -16.013 5.930 7.279 1.00 97.94 210 GLU A O 1
ATOM 1765 N N . ILE A 1 211 ? -14.523 4.311 6.919 1.00 97.44 211 ILE A N 1
ATOM 1766 C CA . ILE A 1 211 ? -13.372 5.197 6.861 1.00 97.44 211 ILE A CA 1
ATOM 1767 C C . ILE A 1 211 ? -13.085 5.475 5.391 1.00 97.44 211 ILE A C 1
ATOM 1769 O O . ILE A 1 211 ? -12.787 4.549 4.631 1.00 97.44 211 ILE A O 1
ATOM 1773 N N . MET A 1 212 ? -13.137 6.754 5.021 1.00 96.75 212 MET A N 1
ATOM 1774 C CA . MET A 1 212 ? -12.678 7.246 3.721 1.00 96.75 212 MET A CA 1
ATOM 1775 C C . MET A 1 212 ? -11.226 6.807 3.449 1.00 96.75 212 MET A C 1
ATOM 1777 O O . MET A 1 212 ? -10.521 6.424 4.386 1.00 96.75 212 MET A O 1
ATOM 1781 N N . PRO A 1 213 ? -10.740 6.833 2.194 1.00 95.94 213 PRO A N 1
ATOM 1782 C CA . PRO A 1 213 ? -9.497 6.158 1.834 1.00 95.94 213 PRO A CA 1
ATOM 1783 C C . PRO A 1 213 ? -8.301 6.537 2.722 1.00 95.94 213 PRO A C 1
ATOM 1785 O O . PRO A 1 213 ? -7.935 7.701 2.848 1.00 95.94 213 PRO A O 1
ATOM 1788 N N . ILE A 1 214 ? -7.664 5.517 3.303 1.00 95.94 214 ILE A N 1
ATOM 1789 C CA . ILE A 1 214 ? -6.503 5.647 4.207 1.00 95.94 214 ILE A CA 1
ATOM 1790 C C . ILE A 1 214 ? -5.192 5.170 3.581 1.00 95.94 214 ILE A C 1
ATOM 1792 O O . ILE A 1 214 ? -4.192 5.009 4.278 1.00 95.94 214 ILE A O 1
ATOM 1796 N N . LYS A 1 215 ? -5.205 4.857 2.284 1.00 95.94 215 LYS A N 1
ATOM 1797 C CA . LYS A 1 215 ? -4.001 4.452 1.554 1.00 95.94 215 LYS A CA 1
ATOM 1798 C C . LYS A 1 215 ? -3.196 5.689 1.202 1.00 95.94 215 LYS A C 1
ATOM 1800 O O . LYS A 1 215 ? -3.793 6.692 0.835 1.00 95.94 215 LYS A O 1
ATOM 1805 N N . GLU A 1 216 ? -1.876 5.573 1.254 1.00 94.69 216 GLU A N 1
ATOM 1806 C CA . GLU A 1 216 ? -0.964 6.688 0.994 1.00 94.69 216 GLU A CA 1
ATOM 1807 C C . GLU A 1 216 ? -1.229 7.334 -0.377 1.00 94.69 216 GLU A C 1
ATOM 1809 O O . GLU A 1 216 ? -1.274 6.651 -1.419 1.00 94.69 216 GLU A O 1
ATOM 1814 N N . PHE A 1 217 ? -1.402 8.653 -0.357 1.00 91.38 217 PHE A N 1
ATOM 1815 C CA . PHE A 1 217 ? -1.715 9.490 -1.512 1.00 91.38 217 PHE A CA 1
ATOM 1816 C C . PHE A 1 217 ? -0.764 10.697 -1.583 1.00 91.38 217 PHE A C 1
ATOM 1818 O O . PHE A 1 217 ? -0.084 11.003 -0.616 1.00 91.38 217 PHE A O 1
ATOM 1825 N N . PRO A 1 218 ? -0.669 11.392 -2.731 1.00 85.75 218 PRO A N 1
ATOM 1826 C CA . PRO A 1 218 ? 0.223 12.540 -2.863 1.00 85.75 218 PRO A CA 1
ATOM 1827 C C . PRO A 1 218 ? -0.057 13.655 -1.845 1.00 85.75 218 PRO A C 1
ATOM 1829 O O . PRO A 1 218 ? -1.154 14.220 -1.825 1.00 85.75 218 PRO A O 1
ATOM 1832 N N . GLY A 1 219 ? 0.970 14.051 -1.094 1.00 82.88 219 GLY A N 1
ATOM 1833 C CA . GLY A 1 219 ? 0.902 15.207 -0.202 1.00 82.88 219 GLY A CA 1
ATOM 1834 C C . GLY A 1 219 ? 0.252 14.884 1.143 1.00 82.88 219 GLY A C 1
ATOM 1835 O O . GLY A 1 219 ? 0.228 13.746 1.573 1.00 82.88 219 GLY A O 1
ATOM 1836 N N . THR A 1 220 ? -0.232 15.904 1.860 1.00 79.69 220 THR A N 1
ATOM 1837 C CA . THR A 1 220 ? -0.754 15.723 3.236 1.00 79.69 220 THR A CA 1
ATOM 1838 C C . THR A 1 220 ? -2.200 16.175 3.411 1.00 79.69 220 THR A C 1
ATOM 1840 O O . THR A 1 220 ? -2.726 16.142 4.520 1.00 79.69 220 THR A O 1
ATOM 1843 N N . ILE A 1 221 ? -2.827 16.690 2.350 1.00 80.12 221 ILE A N 1
ATOM 1844 C CA . ILE A 1 221 ? -4.195 17.214 2.374 1.00 80.12 221 ILE A CA 1
ATOM 1845 C C . ILE A 1 221 ? -4.927 16.686 1.148 1.00 80.12 221 ILE A C 1
ATOM 1847 O O . ILE A 1 221 ? -4.622 17.053 0.016 1.00 80.12 221 ILE A O 1
ATOM 1851 N N . GLY A 1 222 ? -5.928 15.855 1.392 1.00 84.56 222 GLY A N 1
ATOM 1852 C CA . GLY A 1 222 ? -6.781 15.269 0.375 1.00 84.56 222 GLY A CA 1
ATOM 1853 C C . GLY A 1 222 ? -7.745 14.287 1.022 1.00 84.56 222 GLY A C 1
ATOM 1854 O O . GLY A 1 222 ? -7.556 13.894 2.168 1.00 84.56 222 GLY A O 1
ATOM 1855 N N . TRP A 1 223 ? -8.775 13.891 0.279 1.00 90.88 223 TRP A N 1
ATOM 1856 C CA . TRP A 1 223 ? -9.736 12.867 0.708 1.00 90.88 223 TRP A CA 1
ATOM 1857 C C . TRP A 1 223 ? -9.281 11.437 0.375 1.00 90.88 223 TRP A C 1
ATOM 1859 O O . TRP A 1 223 ? -10.072 10.506 0.453 1.00 90.88 223 TRP A O 1
ATOM 1869 N N . G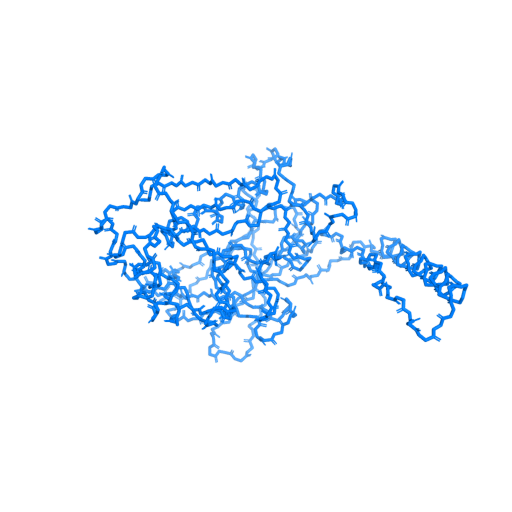LY A 1 224 ? -8.035 11.261 -0.076 1.00 91.75 224 GLY A N 1
ATOM 1870 C CA . GLY A 1 224 ? -7.429 9.955 -0.351 1.00 91.75 224 GLY A CA 1
ATOM 1871 C C . GLY A 1 224 ? -7.938 9.207 -1.589 1.00 91.75 224 GLY A C 1
ATOM 1872 O O . GLY A 1 224 ? -7.474 8.101 -1.866 1.00 91.75 224 GLY A O 1
ATOM 1873 N N . TYR A 1 225 ? -8.836 9.796 -2.388 1.00 92.62 225 TYR A N 1
ATOM 1874 C CA . TYR A 1 225 ? -9.399 9.128 -3.570 1.00 92.62 225 TYR A CA 1
ATOM 1875 C C . TYR A 1 225 ? -8.430 8.934 -4.745 1.00 92.62 225 TYR A C 1
ATOM 1877 O O . TYR A 1 225 ? -8.832 8.395 -5.768 1.00 92.62 225 TYR A O 1
ATOM 1885 N N . THR A 1 226 ? -7.160 9.311 -4.607 1.00 90.75 226 THR A N 1
ATOM 1886 C CA . THR A 1 226 ? -6.128 9.151 -5.640 1.00 90.75 226 THR A CA 1
ATOM 1887 C C . THR A 1 226 ? -4.922 8.418 -5.038 1.00 90.75 226 THR A C 1
ATOM 1889 O O . THR A 1 226 ? -3.876 9.023 -4.803 1.00 90.75 226 THR A O 1
ATOM 1892 N N . PRO A 1 227 ? -5.061 7.116 -4.711 1.00 94.31 227 PRO A N 1
ATOM 1893 C CA . PRO A 1 227 ? -4.015 6.371 -4.017 1.00 94.31 227 PRO A CA 1
ATOM 1894 C C . PRO A 1 227 ? -2.760 6.243 -4.885 1.00 94.31 227 PRO A C 1
ATOM 1896 O O . PRO A 1 227 ? -2.840 5.959 -6.084 1.00 94.31 227 PRO A O 1
ATOM 1899 N N . ARG A 1 228 ? -1.591 6.383 -4.257 1.00 93.00 228 ARG A N 1
ATOM 1900 C CA . ARG A 1 228 ? -0.279 6.199 -4.893 1.00 93.00 228 ARG A CA 1
ATOM 1901 C C . ARG A 1 228 ? 0.352 4.862 -4.506 1.00 93.00 228 ARG A C 1
ATOM 1903 O O . ARG A 1 228 ? 0.887 4.168 -5.375 1.00 93.00 228 ARG A O 1
ATOM 1910 N N . TYR A 1 229 ? 0.246 4.464 -3.234 1.00 95.50 229 TYR A N 1
ATOM 1911 C CA . TYR A 1 229 ? 0.804 3.203 -2.729 1.00 95.50 229 TYR A CA 1
ATOM 1912 C C . TYR A 1 229 ? -0.257 2.361 -2.026 1.00 95.50 229 TYR A C 1
ATOM 1914 O O . TYR A 1 229 ? -0.713 2.656 -0.927 1.00 95.50 229 TYR A O 1
ATOM 1922 N N . TYR A 1 230 ? -0.638 1.252 -2.655 1.00 97.06 230 TYR A N 1
ATOM 1923 C CA . TYR A 1 230 ? -1.822 0.493 -2.251 1.00 97.06 230 TYR A CA 1
ATOM 1924 C C . TYR A 1 230 ? -1.667 -0.354 -0.987 1.00 97.06 230 TYR A C 1
ATOM 1926 O O . TYR A 1 230 ? -2.664 -0.906 -0.518 1.00 97.06 230 TYR A O 1
ATOM 1934 N N . LEU A 1 231 ? -0.445 -0.528 -0.487 1.00 97.00 231 LEU A N 1
ATOM 1935 C CA . LEU A 1 231 ? -0.150 -1.289 0.727 1.00 97.00 231 LEU A CA 1
ATOM 1936 C C . LEU A 1 231 ? 0.363 -0.398 1.865 1.00 97.00 231 LEU A C 1
ATOM 1938 O O . LEU A 1 231 ? 0.560 -0.905 2.962 1.00 97.00 231 LEU A O 1
ATOM 1942 N N . ALA A 1 232 ? 0.560 0.899 1.631 1.00 96.31 232 ALA A N 1
ATOM 1943 C CA . ALA A 1 232 ? 0.966 1.833 2.669 1.00 96.31 232 ALA A CA 1
ATOM 1944 C C . ALA A 1 232 ? -0.249 2.592 3.202 1.00 96.31 232 ALA A C 1
ATOM 1946 O O . ALA A 1 232 ? -1.161 2.935 2.446 1.00 96.31 232 ALA A O 1
ATOM 1947 N N . VAL A 1 233 ? -0.247 2.831 4.508 1.00 95.50 233 VAL A N 1
ATOM 1948 C CA . VAL A 1 233 ? -1.209 3.706 5.181 1.00 95.50 233 VAL A CA 1
ATOM 1949 C C . VAL A 1 233 ? -0.710 5.142 5.073 1.00 95.50 233 VAL A C 1
ATOM 1951 O O . VAL A 1 233 ? 0.495 5.360 5.165 1.00 95.50 233 VAL A O 1
ATOM 1954 N N . GLU A 1 234 ? -1.630 6.087 4.901 1.00 94.06 234 GLU A N 1
ATOM 1955 C CA . GLU A 1 234 ? -1.342 7.517 4.830 1.00 94.06 234 GLU A CA 1
ATOM 1956 C C . GLU A 1 234 ? -0.572 7.999 6.067 1.00 94.06 234 GLU A C 1
ATOM 1958 O O . GLU A 1 234 ? -1.105 8.049 7.184 1.00 94.06 234 GLU A O 1
ATOM 1963 N N . ASN A 1 235 ? 0.692 8.370 5.857 1.00 89.88 235 ASN A N 1
ATOM 1964 C CA . ASN A 1 235 ? 1.600 8.779 6.924 1.00 89.88 235 ASN A CA 1
ATOM 1965 C C . ASN A 1 235 ? 1.104 10.032 7.668 1.00 89.88 235 ASN A C 1
ATOM 1967 O O . ASN A 1 235 ? 1.373 10.194 8.867 1.00 89.88 235 ASN A O 1
ATOM 1971 N N . ALA A 1 236 ? 0.332 10.897 6.998 1.00 90.69 236 ALA A N 1
ATOM 1972 C CA . ALA A 1 236 ? -0.254 12.071 7.617 1.00 90.69 236 ALA A CA 1
ATOM 1973 C C . ALA A 1 236 ? -1.319 11.705 8.657 1.00 90.69 236 ALA A C 1
ATOM 1975 O O . ALA A 1 236 ? -1.543 12.497 9.568 1.00 90.69 236 ALA A O 1
ATOM 1976 N N . TYR A 1 237 ? -1.930 10.519 8.611 1.00 94.75 237 TYR A N 1
ATOM 1977 C CA . TYR A 1 237 ? -2.910 10.090 9.615 1.00 94.75 237 TYR A CA 1
ATOM 1978 C C . TYR A 1 237 ? -2.272 9.395 10.825 1.00 94.75 237 TYR A C 1
ATOM 1980 O O . TYR A 1 237 ? -2.840 9.417 11.921 1.00 94.75 237 TYR A O 1
ATOM 1988 N N . GLY A 1 238 ? -1.076 8.827 10.663 1.00 93.81 238 GLY A N 1
ATOM 1989 C CA . GLY A 1 238 ? -0.321 8.178 11.731 1.00 93.81 238 GLY A CA 1
ATOM 1990 C C . GLY A 1 238 ? 0.377 6.902 11.270 1.00 93.81 238 GLY A C 1
ATOM 1991 O O . GLY A 1 238 ? 0.525 6.629 10.084 1.00 93.81 238 GLY A O 1
ATOM 1992 N N . THR A 1 239 ? 0.823 6.113 12.237 1.00 95.50 239 THR A N 1
ATOM 1993 C CA . THR A 1 239 ? 1.517 4.838 12.026 1.00 95.50 239 THR A CA 1
ATOM 1994 C C . THR A 1 239 ? 0.540 3.677 11.834 1.00 95.50 239 THR A C 1
ATOM 1996 O O . THR A 1 239 ? -0.621 3.734 12.246 1.00 95.50 239 THR A O 1
ATOM 1999 N N . THR A 1 240 ? 1.024 2.560 11.283 1.00 96.69 240 THR A N 1
ATOM 2000 C CA . THR A 1 240 ? 0.229 1.326 11.164 1.00 96.69 240 THR A CA 1
ATOM 2001 C C . THR A 1 240 ? -0.224 0.793 12.528 1.00 96.69 240 THR A C 1
ATOM 2003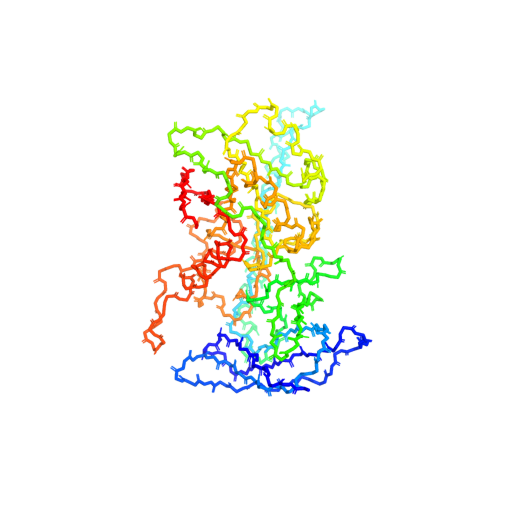 O O . THR A 1 240 ? -1.346 0.307 12.648 1.00 96.69 240 THR A O 1
ATOM 2006 N N . ALA A 1 241 ? 0.596 0.947 13.574 1.00 97.56 241 ALA A N 1
ATOM 2007 C CA . ALA A 1 241 ? 0.235 0.566 14.938 1.00 97.56 241 ALA A CA 1
ATOM 2008 C C . ALA A 1 241 ? -0.927 1.409 15.490 1.00 97.56 241 ALA A C 1
ATOM 2010 O O . ALA A 1 241 ? -1.813 0.870 16.147 1.00 97.56 241 ALA A O 1
ATOM 2011 N N . GLU A 1 242 ? -0.953 2.713 15.201 1.00 98.06 242 GLU A N 1
ATOM 2012 C CA . GLU A 1 242 ? -2.048 3.600 15.615 1.00 98.06 242 GLU A CA 1
ATOM 2013 C C . GLU A 1 242 ? -3.345 3.297 14.851 1.00 98.06 242 GLU A C 1
ATOM 2015 O O . GLU A 1 242 ? -4.423 3.340 15.443 1.00 98.06 242 GLU A O 1
ATOM 2020 N N . LEU A 1 243 ? -3.256 2.928 13.565 1.00 98.12 243 LEU A N 1
ATOM 2021 C CA . LEU A 1 243 ? -4.407 2.429 12.806 1.00 98.12 243 LEU A CA 1
ATOM 2022 C C . LEU A 1 243 ? -4.958 1.135 13.422 1.00 98.12 243 LEU A C 1
ATOM 2024 O O . LEU A 1 243 ? -6.159 1.047 13.670 1.00 98.12 243 LEU A O 1
ATOM 2028 N N . LYS A 1 244 ? -4.096 0.151 13.716 1.00 98.38 244 LYS A N 1
ATOM 2029 C CA . LYS A 1 244 ? -4.513 -1.090 14.390 1.00 98.38 244 LYS A CA 1
ATOM 2030 C C . LYS A 1 244 ? -5.156 -0.803 15.740 1.00 98.38 244 LYS A C 1
ATOM 2032 O O . LYS A 1 244 ? -6.205 -1.356 16.036 1.00 98.38 244 LYS A O 1
ATOM 2037 N N . GLU A 1 245 ? -4.588 0.108 16.530 1.00 98.25 245 GLU A N 1
ATOM 2038 C CA . GLU A 1 245 ? -5.170 0.505 17.812 1.00 98.25 245 GLU A CA 1
ATOM 2039 C C . GLU A 1 245 ? -6.560 1.129 17.667 1.00 98.25 245 GLU A C 1
ATOM 2041 O O . GLU A 1 245 ? -7.450 0.823 18.460 1.00 98.25 245 GLU A O 1
ATOM 2046 N N . MET A 1 246 ? -6.762 1.976 16.659 1.00 98.31 246 MET A N 1
ATOM 2047 C CA . MET A 1 246 ? -8.069 2.558 16.366 1.00 98.31 246 MET A CA 1
ATOM 2048 C C . MET A 1 246 ? -9.094 1.484 15.987 1.00 98.31 246 MET A C 1
ATOM 2050 O O . MET A 1 246 ? -10.212 1.500 16.505 1.00 98.31 246 MET A O 1
ATOM 2054 N N . ILE A 1 247 ? -8.718 0.542 15.118 1.00 98.25 247 ILE A N 1
ATOM 2055 C CA . ILE A 1 247 ? -9.597 -0.555 14.692 1.00 98.25 247 ILE A CA 1
ATOM 2056 C C . ILE A 1 247 ? -9.927 -1.473 15.876 1.00 98.25 247 ILE A C 1
ATOM 2058 O O . ILE A 1 247 ? -11.101 -1.714 16.149 1.00 98.25 247 ILE A O 1
ATOM 2062 N N . ASP A 1 248 ? -8.921 -1.888 16.649 1.00 98.19 248 ASP A N 1
ATOM 2063 C CA . ASP A 1 248 ? -9.086 -2.737 17.837 1.00 98.19 248 ASP A CA 1
ATOM 2064 C C . ASP A 1 248 ? -9.993 -2.053 18.879 1.00 98.19 248 ASP A C 1
ATOM 2066 O O . ASP A 1 248 ? -10.811 -2.690 19.548 1.00 98.19 248 ASP A O 1
ATOM 2070 N N . ALA A 1 249 ? -9.918 -0.721 18.988 1.00 97.88 249 ALA A N 1
ATOM 2071 C CA . ALA A 1 249 ? -10.811 0.053 19.840 1.00 97.88 249 ALA A CA 1
ATOM 2072 C C . ALA A 1 249 ? -12.267 0.040 19.343 1.00 97.88 249 ALA A C 1
ATOM 2074 O O . ALA A 1 249 ? -13.164 -0.095 20.172 1.00 97.88 249 ALA A O 1
ATOM 2075 N N . PHE A 1 250 ? -12.535 0.121 18.035 1.00 97.75 250 PHE A N 1
ATOM 2076 C CA . PHE A 1 250 ? -13.894 -0.069 17.503 1.00 97.75 250 PHE A CA 1
ATOM 2077 C C . PHE A 1 250 ? -14.405 -1.496 17.753 1.00 97.75 250 PHE A C 1
ATOM 2079 O O . PHE A 1 250 ? -15.522 -1.681 18.254 1.00 97.75 250 PHE A O 1
ATOM 2086 N N . HIS A 1 251 ? -13.567 -2.506 17.501 1.00 97.69 251 HIS A N 1
ATOM 2087 C CA . HIS A 1 251 ? -13.900 -3.919 17.710 1.00 97.69 251 HIS A CA 1
ATOM 2088 C C . HIS A 1 251 ? -14.231 -4.250 19.161 1.00 97.69 251 HIS A C 1
ATOM 2090 O O . HIS A 1 251 ? -15.199 -4.967 19.427 1.00 97.69 251 HIS A O 1
ATOM 2096 N N . LYS A 1 252 ? -13.517 -3.651 20.121 1.00 97.44 252 LYS A N 1
ATOM 2097 C CA . LYS A 1 252 ? -13.830 -3.745 21.556 1.00 97.44 252 LYS A CA 1
ATOM 2098 C C . LYS A 1 252 ? -15.290 -3.409 21.874 1.00 97.44 252 LYS A C 1
ATOM 2100 O O . LYS A 1 252 ? -15.851 -3.954 22.826 1.00 97.44 252 LYS A O 1
ATOM 2105 N N . HIS A 1 253 ? -15.896 -2.514 21.097 1.00 96.62 253 HIS A N 1
ATOM 2106 C CA . HIS A 1 253 ? -17.272 -2.054 21.265 1.00 96.62 253 HIS A CA 1
ATOM 2107 C C . HIS A 1 253 ? -18.263 -2.704 20.285 1.00 96.62 253 HIS A C 1
ATOM 2109 O O . HIS A 1 253 ? -19.425 -2.305 20.245 1.00 96.62 253 HIS A O 1
ATOM 2115 N N . GLY A 1 254 ? -17.845 -3.727 19.530 1.00 96.25 254 GLY A N 1
ATOM 2116 C CA . GLY A 1 254 ? -18.695 -4.415 18.554 1.00 96.25 254 GLY A CA 1
ATOM 2117 C C . GLY A 1 254 ? -19.020 -3.573 17.313 1.00 96.25 254 GLY A C 1
ATOM 2118 O O . GLY A 1 254 ? -20.012 -3.849 16.634 1.00 96.25 254 GLY A O 1
ATOM 2119 N N . ILE A 1 255 ? -18.216 -2.542 17.033 1.00 97.69 255 ILE A N 1
ATOM 2120 C CA . ILE A 1 255 ? -18.372 -1.654 15.878 1.00 97.69 255 ILE A CA 1
ATOM 2121 C C . ILE A 1 255 ? -17.482 -2.178 14.749 1.00 97.69 255 ILE A C 1
ATOM 2123 O O . ILE A 1 255 ? -16.279 -2.337 14.936 1.00 97.69 255 ILE A O 1
ATOM 2127 N N . ARG A 1 256 ? -18.075 -2.439 13.578 1.00 97.25 256 ARG A N 1
ATOM 2128 C CA . ARG A 1 256 ? -17.332 -2.834 12.371 1.00 97.25 256 ARG A CA 1
ATOM 2129 C C . ARG A 1 256 ? -16.537 -1.659 11.802 1.00 97.25 256 ARG A C 1
ATOM 2131 O O . ARG A 1 256 ? -17.028 -0.534 11.814 1.00 97.25 256 ARG A O 1
ATOM 2138 N N . VAL A 1 257 ? -15.384 -1.928 11.207 1.00 97.69 257 VAL A N 1
ATOM 2139 C CA . VAL A 1 257 ? -14.598 -0.960 10.439 1.00 97.69 257 VAL A CA 1
ATOM 2140 C C . VAL A 1 257 ? -14.641 -1.312 8.957 1.00 97.69 257 VAL A C 1
ATOM 2142 O O . VAL A 1 257 ? -14.059 -2.296 8.513 1.00 97.69 257 VAL A O 1
ATOM 2145 N N . ILE A 1 258 ? -15.321 -0.487 8.172 1.00 97.69 258 ILE A N 1
ATOM 2146 C CA . ILE A 1 258 ? -15.380 -0.567 6.712 1.00 97.69 258 ILE A CA 1
ATOM 2147 C C . ILE A 1 258 ? -14.391 0.455 6.151 1.00 97.69 258 ILE A C 1
ATOM 2149 O O . ILE A 1 258 ? -14.266 1.547 6.696 1.00 97.69 258 ILE A O 1
ATOM 2153 N N . MET A 1 259 ? -13.683 0.117 5.078 1.00 96.31 259 MET A N 1
ATOM 2154 C CA . MET A 1 259 ? -12.730 1.022 4.430 1.00 96.31 259 MET A CA 1
ATOM 2155 C C . MET A 1 259 ? -13.134 1.301 2.983 1.00 96.31 259 MET A C 1
ATOM 2157 O O . MET A 1 259 ? -13.437 0.371 2.232 1.00 96.31 259 MET A O 1
ATOM 2161 N N . ASP A 1 260 ? -13.031 2.552 2.553 1.00 95.94 260 ASP A N 1
ATOM 2162 C CA . ASP A 1 260 ? -13.137 2.896 1.138 1.00 95.94 260 ASP A CA 1
ATOM 2163 C C . ASP A 1 260 ? -11.972 2.307 0.330 1.00 95.94 260 ASP A C 1
ATOM 2165 O O . ASP A 1 260 ? -10.782 2.444 0.639 1.00 95.94 260 ASP A O 1
ATOM 2169 N N . GLY A 1 261 ? -12.328 1.641 -0.760 1.00 94.44 261 GLY A N 1
ATOM 2170 C CA . GLY A 1 261 ? -11.431 0.963 -1.675 1.00 94.44 261 GLY A CA 1
ATOM 2171 C C . GLY A 1 261 ? -11.444 1.595 -3.060 1.00 94.44 261 GLY A C 1
ATOM 2172 O O . GLY A 1 261 ? -12.316 1.306 -3.882 1.00 94.44 261 GLY A O 1
ATOM 2173 N N . VAL A 1 262 ? -10.418 2.391 -3.365 1.00 93.50 262 VAL A N 1
ATOM 2174 C CA . VAL A 1 262 ? -10.243 2.992 -4.696 1.00 93.50 262 VAL A CA 1
ATOM 2175 C C . VAL A 1 262 ? -9.425 2.082 -5.596 1.00 93.50 262 VAL A C 1
ATOM 2177 O O . VAL A 1 262 ? -8.197 2.064 -5.556 1.00 93.50 262 VAL A O 1
ATOM 2180 N N . TYR A 1 263 ? -10.117 1.306 -6.423 1.00 93.50 263 TYR A N 1
ATOM 2181 C CA . TYR A 1 263 ? -9.501 0.286 -7.276 1.00 93.50 263 TYR A CA 1
ATOM 2182 C C . TYR A 1 263 ? -9.726 0.520 -8.772 1.00 93.50 263 TYR A C 1
ATOM 2184 O O . TYR A 1 263 ? -9.343 -0.310 -9.592 1.00 93.50 263 TYR A O 1
ATOM 2192 N N . ASN A 1 264 ? -10.354 1.622 -9.171 1.00 89.00 264 ASN A N 1
ATOM 2193 C CA . ASN A 1 264 ? -10.566 1.941 -10.584 1.00 89.00 264 ASN A CA 1
ATOM 2194 C C . ASN A 1 264 ? -9.379 2.692 -11.207 1.00 89.00 264 ASN A C 1
ATOM 2196 O O . ASN A 1 264 ? -9.060 2.439 -12.368 1.00 89.00 264 ASN A O 1
ATOM 2200 N N . HIS A 1 265 ? -8.720 3.555 -10.434 1.00 91.81 265 HIS A N 1
ATOM 2201 C CA . HIS A 1 265 ? -7.617 4.409 -10.871 1.00 91.81 265 HIS A CA 1
ATOM 2202 C C . HIS A 1 265 ? -6.605 4.623 -9.739 1.00 91.81 265 HIS A C 1
ATOM 2204 O O . HIS A 1 265 ? -6.881 4.248 -8.597 1.00 91.81 265 HIS A O 1
ATOM 2210 N N . CYS A 1 266 ? -5.462 5.224 -10.058 1.00 92.50 266 CYS A N 1
ATOM 2211 C CA . CYS A 1 266 ? -4.445 5.644 -9.096 1.00 92.50 266 CYS A CA 1
ATOM 2212 C C . CYS A 1 266 ? -3.855 7.011 -9.464 1.00 92.50 266 CYS A C 1
ATOM 2214 O O . CYS A 1 266 ? -4.185 7.578 -10.503 1.00 92.50 266 CYS A O 1
ATOM 2216 N N . ASP A 1 267 ? -2.950 7.513 -8.626 1.00 90.94 267 ASP A N 1
ATOM 2217 C CA . ASP A 1 267 ? -2.118 8.671 -8.955 1.00 90.94 267 ASP A CA 1
ATOM 2218 C C . ASP A 1 267 ? -1.221 8.408 -10.180 1.00 90.94 267 ASP A C 1
ATOM 2220 O O . ASP A 1 267 ? -0.704 7.301 -10.364 1.00 90.94 267 ASP A O 1
ATOM 2224 N N . VAL A 1 268 ? -0.976 9.444 -10.989 1.00 86.38 268 VAL A N 1
ATOM 2225 C CA . VAL A 1 268 ? -0.117 9.379 -12.192 1.00 86.38 268 VAL A CA 1
ATOM 2226 C C . VAL A 1 268 ? 1.328 8.997 -11.861 1.00 86.38 268 VAL A C 1
ATOM 2228 O O . VAL A 1 268 ? 2.028 8.408 -12.684 1.00 86.38 268 VAL A O 1
ATOM 2231 N N . SER A 1 269 ? 1.788 9.294 -10.639 1.00 86.75 269 SER A N 1
ATOM 2232 C CA . SER A 1 269 ? 3.138 8.953 -10.181 1.00 86.75 269 SER A CA 1
ATOM 2233 C C . SER A 1 269 ? 3.220 7.612 -9.439 1.00 86.75 269 SER A C 1
ATOM 2235 O O . SER A 1 269 ? 4.273 7.279 -8.889 1.00 86.75 269 SER A O 1
ATOM 2237 N N . ALA A 1 270 ? 2.148 6.807 -9.451 1.00 91.81 270 ALA A N 1
ATOM 2238 C CA . ALA A 1 270 ? 2.161 5.469 -8.872 1.00 91.81 270 ALA A CA 1
ATOM 2239 C C . ALA A 1 270 ? 3.293 4.604 -9.476 1.00 91.81 270 ALA A C 1
ATOM 2241 O O . ALA A 1 270 ? 3.522 4.635 -10.690 1.00 91.81 270 ALA A O 1
ATOM 2242 N N . PRO A 1 271 ? 3.983 3.763 -8.677 1.00 93.62 271 PRO A N 1
ATOM 2243 C CA . PRO A 1 271 ? 5.155 2.999 -9.120 1.00 93.62 271 PRO A CA 1
ATOM 2244 C C . PRO A 1 271 ? 4.991 2.246 -10.441 1.00 93.62 271 PRO A C 1
ATOM 2246 O O . PRO A 1 271 ? 5.879 2.259 -11.294 1.00 93.62 271 PRO A O 1
ATOM 2249 N N . TYR A 1 272 ? 3.844 1.596 -10.635 1.00 95.00 272 TYR A N 1
ATOM 2250 C CA . TYR A 1 272 ? 3.596 0.797 -11.829 1.00 95.00 272 TYR A CA 1
ATOM 2251 C C . TYR A 1 272 ? 3.413 1.628 -13.098 1.00 95.00 272 TYR A C 1
ATOM 2253 O O . TYR A 1 272 ? 3.747 1.131 -14.177 1.00 95.00 272 TYR A O 1
ATOM 2261 N N . ALA A 1 273 ? 2.976 2.888 -12.979 1.00 90.56 273 ALA A N 1
ATOM 2262 C CA . ALA A 1 273 ? 2.883 3.803 -14.112 1.00 90.56 273 ALA A CA 1
ATOM 2263 C C . ALA A 1 273 ? 4.282 4.118 -14.653 1.00 90.56 273 ALA A C 1
ATOM 2265 O O . ALA A 1 273 ? 4.455 4.282 -15.856 1.00 90.56 273 ALA A O 1
ATOM 2266 N N . ALA A 1 274 ? 5.307 4.088 -13.796 1.00 87.62 274 ALA A N 1
ATOM 2267 C CA . ALA A 1 274 ? 6.699 4.284 -14.182 1.00 87.62 274 ALA A CA 1
ATOM 2268 C C . ALA A 1 274 ? 7.456 3.000 -14.567 1.00 87.62 274 ALA A C 1
ATOM 2270 O O . ALA A 1 274 ? 8.520 3.088 -15.181 1.00 87.62 274 ALA A O 1
ATOM 2271 N N . ILE A 1 275 ? 6.969 1.810 -14.204 1.00 93.56 275 ILE A N 1
ATOM 2272 C CA . ILE A 1 275 ? 7.629 0.538 -14.546 1.00 93.56 275 ILE A CA 1
ATOM 2273 C C . ILE A 1 275 ? 7.349 0.157 -16.006 1.00 93.56 275 ILE A C 1
ATOM 2275 O O . ILE A 1 275 ? 8.288 -0.012 -16.794 1.00 93.56 275 ILE A O 1
ATOM 2279 N N . ASP A 1 276 ? 6.068 -0.018 -16.337 1.00 93.81 276 ASP A N 1
ATOM 2280 C CA . ASP A 1 276 ? 5.571 -0.406 -17.662 1.00 93.81 276 ASP A CA 1
ATOM 2281 C C . ASP A 1 276 ? 4.066 -0.094 -17.733 1.00 93.81 276 ASP A C 1
ATOM 2283 O O . ASP A 1 276 ? 3.237 -0.943 -17.411 1.00 93.81 276 ASP A O 1
ATOM 2287 N N . HIS A 1 277 ? 3.714 1.145 -18.085 1.00 92.62 277 HIS A N 1
ATOM 2288 C CA . HIS A 1 277 ? 2.347 1.668 -17.988 1.00 92.62 277 HIS A CA 1
ATOM 2289 C C . HIS A 1 277 ? 1.309 0.720 -18.606 1.00 92.62 277 HIS A C 1
ATOM 2291 O O . HIS A 1 277 ? 0.407 0.256 -17.913 1.00 92.62 277 HIS A O 1
ATOM 2297 N N . ASP A 1 278 ? 1.484 0.326 -19.869 1.00 91.81 278 ASP A N 1
ATOM 2298 C CA . ASP A 1 278 ? 0.513 -0.520 -20.579 1.00 91.81 278 ASP A CA 1
ATOM 2299 C C . ASP A 1 278 ? 0.446 -1.953 -20.041 1.00 91.81 278 ASP A C 1
ATOM 2301 O O . ASP A 1 278 ? -0.517 -2.685 -20.299 1.00 91.81 278 ASP A O 1
ATOM 2305 N N . TYR A 1 279 ? 1.468 -2.394 -19.302 1.00 94.75 279 TYR A N 1
ATOM 2306 C CA . TYR A 1 279 ? 1.432 -3.672 -18.604 1.00 94.75 279 TYR A CA 1
ATOM 2307 C C . TYR A 1 279 ? 0.464 -3.672 -17.415 1.00 94.75 279 TYR A C 1
ATOM 2309 O O . TYR A 1 279 ? -0.084 -4.721 -17.073 1.00 94.75 279 TYR A O 1
ATOM 2317 N N . TRP A 1 280 ? 0.202 -2.515 -16.814 1.00 95.88 280 TRP A N 1
ATOM 2318 C CA . TRP A 1 280 ? -0.613 -2.397 -15.603 1.00 95.88 280 TRP A CA 1
ATOM 2319 C C . TRP A 1 280 ? -1.932 -1.651 -15.828 1.00 95.88 280 TRP A C 1
ATOM 2321 O O . TRP A 1 280 ? -2.943 -1.999 -15.210 1.00 95.88 280 TRP A O 1
ATOM 2331 N N . PHE A 1 281 ? -1.946 -0.695 -16.753 1.00 93.69 281 PHE A N 1
ATOM 2332 C CA . PHE A 1 281 ? -3.032 0.248 -17.002 1.00 93.69 281 PHE A CA 1
ATOM 2333 C C . PHE A 1 281 ? -3.529 0.175 -18.451 1.00 93.69 281 PHE A C 1
ATOM 2335 O O . PHE A 1 281 ? -2.939 -0.491 -19.308 1.00 93.69 281 PHE A O 1
ATOM 2342 N N . HIS A 1 282 ? -4.684 0.785 -18.719 1.00 90.62 282 HIS A N 1
ATOM 2343 C CA . HIS A 1 282 ? -5.149 0.984 -20.094 1.00 90.62 282 HIS A CA 1
ATOM 2344 C C . HIS A 1 282 ? -4.268 2.019 -20.786 1.00 90.62 282 HIS A C 1
ATOM 2346 O O . HIS A 1 282 ? -3.879 2.996 -20.160 1.00 90.62 282 HIS A O 1
ATOM 2352 N N . HIS A 1 283 ? -3.979 1.809 -22.073 1.00 86.62 283 HIS A N 1
ATOM 2353 C CA . HIS A 1 283 ? -3.154 2.744 -22.842 1.00 86.62 283 HIS A CA 1
ATOM 2354 C C . HIS A 1 283 ? -3.792 4.137 -22.926 1.00 86.62 283 HIS A C 1
ATOM 2356 O O . HIS A 1 283 ? -3.127 5.149 -22.759 1.00 86.62 283 HIS A O 1
ATOM 2362 N N . GLU A 1 284 ? -5.106 4.180 -23.136 1.00 81.12 284 GLU A N 1
ATOM 2363 C CA . GLU A 1 284 ? -5.904 5.399 -23.039 1.00 81.12 284 GLU A CA 1
ATOM 2364 C C . GLU A 1 284 ? -6.963 5.225 -21.945 1.00 81.12 284 GLU A C 1
ATOM 2366 O O . GLU A 1 284 ? -7.434 4.097 -21.736 1.00 81.12 284 GLU A O 1
ATOM 2371 N N . PRO A 1 285 ? -7.378 6.309 -21.265 1.00 76.19 285 PRO A N 1
ATOM 2372 C CA . PRO A 1 285 ? -8.491 6.246 -20.326 1.00 76.19 285 PRO A CA 1
ATOM 2373 C C . PRO A 1 285 ? -9.760 5.775 -21.042 1.00 76.19 285 PRO A C 1
ATOM 2375 O O . PRO A 1 285 ? -9.985 6.087 -22.217 1.00 76.19 285 PRO A O 1
ATOM 2378 N N . LYS A 1 286 ? -10.616 5.027 -20.336 1.00 75.19 286 LYS A N 1
ATOM 2379 C CA . LYS A 1 286 ? -11.871 4.529 -20.927 1.00 75.19 286 LYS A CA 1
ATOM 2380 C C . LYS A 1 286 ? -12.850 5.667 -21.188 1.00 75.19 286 LYS A C 1
ATOM 2382 O O . LYS A 1 286 ? -13.635 5.591 -22.131 1.00 75.19 286 LYS A O 1
ATOM 2387 N N . ASP A 1 287 ? -12.787 6.700 -20.353 1.00 74.00 287 ASP A N 1
ATOM 2388 C CA . ASP A 1 287 ? -13.522 7.947 -20.496 1.00 74.00 287 ASP A CA 1
ATOM 2389 C C . ASP A 1 287 ? -12.551 9.122 -20.331 1.00 74.00 287 ASP A C 1
ATOM 2391 O O . ASP A 1 287 ? -11.982 9.329 -19.263 1.00 74.00 287 ASP A O 1
ATOM 2395 N N . ARG A 1 288 ? -12.347 9.896 -21.401 1.00 68.81 288 ARG A N 1
ATOM 2396 C CA . ARG A 1 288 ? -11.437 11.054 -21.386 1.00 68.81 288 ARG A CA 1
ATOM 2397 C C . ARG A 1 288 ? -11.972 12.228 -20.563 1.00 68.81 288 ARG A C 1
ATOM 2399 O O . ARG A 1 288 ? -11.183 13.071 -20.159 1.00 68.81 288 ARG A O 1
ATOM 2406 N N . VAL A 1 289 ? -13.286 12.309 -20.348 1.00 64.25 289 VAL A N 1
ATOM 2407 C CA . VAL A 1 289 ? -13.926 13.399 -19.595 1.00 64.25 289 VAL A CA 1
ATOM 2408 C C . VAL A 1 289 ? -13.936 13.084 -18.102 1.00 64.25 289 VAL A C 1
ATOM 2410 O O . VAL A 1 289 ? -13.701 13.971 -17.289 1.00 64.25 289 VAL A O 1
ATOM 2413 N N . TYR A 1 290 ? -14.169 11.821 -17.741 1.00 68.25 290 TYR A N 1
ATOM 2414 C CA . TYR A 1 290 ? -14.205 11.354 -16.352 1.00 68.25 290 TYR A CA 1
ATOM 2415 C C . TYR A 1 290 ? -12.990 10.481 -16.015 1.00 68.25 290 TYR A C 1
ATOM 2417 O O . TYR A 1 290 ? -13.125 9.350 -15.544 1.00 68.25 290 TYR A O 1
ATOM 2425 N N . CYS A 1 291 ? -11.801 11.034 -16.260 1.00 72.69 291 CYS A N 1
ATOM 2426 C CA . CYS A 1 291 ? -10.506 10.440 -15.940 1.00 72.69 291 CYS A CA 1
ATOM 2427 C C . CYS A 1 291 ? -9.922 11.094 -14.680 1.00 72.69 291 CYS A C 1
ATOM 2429 O O . CYS A 1 291 ? -9.862 12.317 -14.586 1.00 72.69 291 CYS A O 1
ATOM 2431 N N . TRP A 1 292 ? -9.462 10.274 -13.734 1.00 81.62 292 TRP A N 1
ATOM 2432 C CA . TRP A 1 292 ? -8.866 10.716 -12.464 1.00 81.62 292 TRP A CA 1
ATOM 2433 C C . TRP A 1 292 ? -7.403 10.263 -12.306 1.00 81.62 292 TRP A C 1
ATOM 2435 O O . TRP A 1 292 ? -6.839 10.348 -11.220 1.00 81.62 292 TRP A O 1
ATOM 2445 N N . GLY A 1 293 ? -6.804 9.751 -13.384 1.00 87.62 293 GLY A N 1
ATOM 2446 C CA . GLY A 1 293 ? -5.471 9.146 -13.415 1.00 87.62 293 GLY A CA 1
ATOM 2447 C C . GLY A 1 293 ? -5.469 7.782 -14.118 1.00 87.62 293 GLY A C 1
ATOM 2448 O O . GLY A 1 293 ? -6.509 7.357 -14.638 1.00 87.62 293 GLY A O 1
ATOM 2449 N N . PRO A 1 294 ? -4.324 7.072 -14.137 1.00 90.44 294 PRO A N 1
ATOM 2450 C CA . PRO A 1 294 ? -4.185 5.795 -14.824 1.00 90.44 294 PRO A CA 1
ATOM 2451 C C . PRO A 1 294 ? -5.204 4.760 -14.343 1.00 90.44 294 PRO A C 1
ATOM 2453 O O . PRO A 1 294 ? -5.332 4.478 -13.150 1.00 90.44 294 PRO A O 1
ATOM 2456 N N . GLU A 1 295 ? -5.927 4.158 -15.286 1.00 91.56 295 GLU A N 1
ATOM 2457 C CA . GLU A 1 295 ? -6.953 3.160 -14.995 1.00 91.56 295 GLU A CA 1
ATOM 2458 C C . GLU A 1 295 ? -6.400 1.738 -15.067 1.00 91.56 295 GLU A C 1
ATOM 2460 O O . GLU A 1 295 ? -5.880 1.314 -16.103 1.00 91.56 295 GLU A O 1
ATOM 2465 N N . TRP A 1 296 ? -6.584 0.948 -14.007 1.00 93.56 296 TRP A N 1
ATOM 2466 C CA . TRP A 1 296 ? -6.098 -0.434 -13.956 1.00 93.56 296 TRP A CA 1
ATOM 2467 C C . TRP A 1 296 ? -6.653 -1.299 -15.097 1.00 93.56 296 TRP A C 1
ATOM 2469 O O . TRP A 1 296 ? -7.868 -1.385 -15.338 1.00 93.56 296 TRP A O 1
ATOM 2479 N N . ASN A 1 297 ? -5.765 -2.038 -15.766 1.00 94.25 297 ASN A N 1
ATOM 2480 C CA . ASN A 1 297 ? -6.145 -2.988 -16.802 1.00 94.25 297 ASN A CA 1
ATOM 2481 C C . ASN A 1 297 ? -6.384 -4.389 -16.233 1.00 94.25 297 ASN A C 1
ATOM 2483 O O . ASN A 1 297 ? -5.599 -5.323 -16.403 1.00 94.25 297 ASN A O 1
ATOM 2487 N N . TYR A 1 298 ? -7.548 -4.566 -15.611 1.00 94.94 298 TYR A N 1
ATOM 2488 C CA . TYR A 1 298 ? -8.009 -5.879 -15.150 1.00 94.94 298 TYR A CA 1
ATOM 2489 C C . TYR A 1 298 ? -8.289 -6.878 -16.283 1.00 94.94 298 TYR A C 1
ATOM 2491 O O . TYR A 1 298 ? -8.514 -8.058 -16.008 1.00 94.94 298 TYR A O 1
ATOM 2499 N N . GLY A 1 299 ? -8.319 -6.433 -17.541 1.00 95.12 299 GLY A N 1
ATOM 2500 C CA . GLY A 1 299 ? -8.501 -7.278 -18.720 1.00 95.12 299 GLY A CA 1
ATOM 2501 C C . GLY A 1 299 ? -7.200 -7.872 -19.260 1.00 95.12 299 GLY A C 1
ATOM 2502 O O . GLY A 1 299 ? -7.258 -8.754 -20.115 1.00 95.12 299 GLY A O 1
ATOM 2503 N N . ARG A 1 300 ? -6.036 -7.434 -18.768 1.00 95.00 300 ARG A N 1
ATOM 2504 C CA . ARG A 1 300 ? -4.749 -7.969 -19.210 1.00 95.00 300 ARG A CA 1
ATOM 2505 C C . ARG A 1 300 ? -4.456 -9.301 -18.531 1.00 95.00 300 ARG A C 1
ATOM 2507 O O . ARG A 1 300 ? -4.399 -9.377 -17.304 1.00 95.00 300 ARG A O 1
ATOM 2514 N N . TYR A 1 301 ? -4.211 -10.324 -19.340 1.00 97.94 301 TYR A N 1
ATOM 2515 C CA . TYR A 1 301 ? -3.639 -11.592 -18.907 1.00 97.94 301 TYR A CA 1
ATOM 2516 C C . TYR A 1 301 ? -2.252 -11.746 -19.516 1.00 97.94 301 TYR A C 1
ATOM 2518 O O . TYR A 1 301 ? -2.072 -11.553 -20.717 1.00 97.94 301 TYR A O 1
ATOM 2526 N N . ASP A 1 302 ? -1.277 -12.080 -18.684 1.00 97.69 302 ASP A N 1
ATOM 2527 C CA . ASP A 1 302 ? 0.046 -12.475 -19.129 1.00 97.69 302 ASP A CA 1
ATOM 2528 C C . ASP A 1 302 ? 0.107 -14.002 -19.227 1.00 97.69 302 ASP A C 1
ATOM 2530 O O . ASP A 1 302 ? 0.075 -14.699 -18.213 1.00 97.69 302 ASP A O 1
ATOM 2534 N N . GLU A 1 303 ? 0.185 -14.524 -20.452 1.00 97.75 303 GLU A N 1
ATOM 2535 C CA . GLU A 1 303 ? 0.223 -15.968 -20.705 1.00 97.75 303 GLU A CA 1
ATOM 2536 C C . GLU A 1 303 ? 1.534 -16.622 -20.255 1.00 97.75 303 GLU A C 1
ATOM 2538 O O . GLU A 1 303 ? 1.521 -17.774 -19.822 1.00 97.75 303 GLU A O 1
ATOM 2543 N N . LYS A 1 304 ? 2.662 -15.901 -20.325 1.00 97.56 304 LYS A N 1
ATOM 2544 C CA . LYS A 1 304 ? 3.985 -16.431 -19.968 1.00 97.56 304 LYS A CA 1
ATOM 2545 C C . LYS A 1 304 ? 4.072 -16.699 -18.469 1.00 97.56 304 LYS A C 1
ATOM 2547 O O . LYS A 1 304 ? 4.558 -17.750 -18.063 1.00 97.56 304 LYS A O 1
ATOM 2552 N N . TYR A 1 305 ? 3.596 -15.753 -17.665 1.00 97.56 305 TYR A N 1
ATOM 2553 C CA . TYR A 1 305 ? 3.615 -15.826 -16.202 1.00 97.56 305 TYR A CA 1
ATOM 2554 C C . TYR A 1 305 ? 2.282 -16.289 -15.605 1.00 97.56 305 TYR A C 1
ATOM 2556 O O . TYR A 1 305 ? 2.142 -16.376 -14.387 1.00 97.56 305 TYR A O 1
ATOM 2564 N N . GLN A 1 306 ? 1.302 -16.584 -16.462 1.00 97.44 306 GLN A N 1
ATOM 2565 C CA . GLN A 1 306 ? -0.039 -17.050 -16.115 1.00 97.44 306 GLN A CA 1
ATOM 2566 C C . GLN A 1 306 ? -0.754 -16.169 -15.080 1.00 97.44 306 GLN A C 1
ATOM 2568 O O . GLN A 1 306 ? -1.455 -16.664 -14.195 1.00 97.44 306 GLN A O 1
ATOM 2573 N N . VAL A 1 307 ? -0.603 -14.849 -15.196 1.00 97.50 307 VAL A N 1
ATOM 2574 C CA . VAL A 1 307 ? -1.067 -13.888 -14.190 1.00 97.50 307 VAL A CA 1
ATOM 2575 C C . VAL A 1 307 ? -1.934 -12.799 -14.807 1.00 97.50 307 VAL A C 1
ATOM 2577 O O . VAL A 1 307 ? -1.696 -12.330 -15.913 1.00 97.50 307 VAL A O 1
ATOM 2580 N N . TRP A 1 308 ? -2.940 -12.359 -14.058 1.00 98.25 308 TRP A N 1
ATOM 2581 C CA . TRP A 1 308 ? -3.656 -11.112 -14.318 1.00 98.25 308 TRP A CA 1
ATOM 2582 C C . TRP A 1 308 ? -3.006 -10.025 -13.450 1.00 98.25 308 TRP A C 1
ATOM 2584 O O . TRP A 1 308 ? -3.371 -9.927 -12.275 1.00 98.25 308 TRP A O 1
ATOM 2594 N N . PRO A 1 309 ? -2.010 -9.263 -13.944 1.00 97.25 309 PRO A N 1
ATOM 2595 C CA . PRO A 1 309 ? -1.118 -8.466 -13.097 1.00 97.25 309 PRO A CA 1
ATOM 2596 C C . PRO A 1 309 ? -1.868 -7.468 -12.206 1.00 97.25 309 PRO A C 1
ATOM 2598 O O . PRO A 1 309 ? -1.727 -7.523 -10.983 1.00 97.25 309 PRO A O 1
ATOM 2601 N N . ALA A 1 310 ? -2.750 -6.649 -12.788 1.00 97.12 310 ALA A N 1
ATOM 2602 C CA . ALA A 1 310 ? -3.568 -5.696 -12.036 1.00 97.12 310 ALA A CA 1
ATOM 2603 C C . ALA A 1 310 ? -4.491 -6.389 -11.016 1.00 97.12 310 ALA A C 1
ATOM 2605 O O . ALA A 1 310 ? -4.579 -5.965 -9.867 1.00 97.12 310 ALA A O 1
ATOM 2606 N N . ARG A 1 311 ? -5.139 -7.507 -11.392 1.00 98.00 311 ARG A N 1
ATOM 2607 C CA . ARG A 1 311 ? -6.015 -8.255 -10.466 1.00 98.00 311 ARG A CA 1
ATOM 2608 C C . ARG A 1 311 ? -5.230 -8.823 -9.292 1.00 98.00 311 ARG A C 1
ATOM 2610 O O . ARG A 1 311 ? -5.720 -8.778 -8.171 1.00 98.00 311 ARG A O 1
ATOM 2617 N N . LYS A 1 312 ? -4.037 -9.370 -9.547 1.00 97.81 312 LYS A N 1
ATOM 2618 C CA . LYS A 1 312 ? -3.173 -9.915 -8.499 1.00 97.81 312 LYS A CA 1
ATOM 2619 C C . LYS A 1 312 ? -2.775 -8.815 -7.520 1.00 97.81 312 LYS A C 1
ATOM 2621 O O . LYS A 1 312 ? -3.044 -8.968 -6.339 1.00 97.81 312 LYS A O 1
ATOM 2626 N N . TYR A 1 313 ? -2.208 -7.714 -8.011 1.00 98.12 313 TYR A N 1
ATOM 2627 C CA . TYR A 1 313 ? -1.745 -6.622 -7.153 1.00 98.12 313 TYR A CA 1
ATOM 2628 C C . TYR A 1 313 ? -2.864 -6.043 -6.283 1.00 98.12 313 TYR A C 1
ATOM 2630 O O . TYR A 1 313 ? -2.727 -5.936 -5.066 1.00 98.12 313 TYR A O 1
ATOM 2638 N N . ILE A 1 314 ? -4.008 -5.744 -6.894 1.00 97.56 314 ILE A N 1
ATOM 2639 C CA . ILE A 1 314 ? -5.144 -5.152 -6.188 1.00 97.56 314 ILE A CA 1
ATOM 2640 C C . ILE A 1 314 ? -5.765 -6.148 -5.207 1.00 97.56 314 ILE A C 1
ATOM 2642 O O . ILE A 1 314 ? -6.096 -5.783 -4.081 1.00 97.56 314 ILE A O 1
ATOM 2646 N N . SER A 1 315 ? -5.861 -7.424 -5.587 1.00 97.38 315 SER A N 1
ATOM 2647 C CA . SER A 1 315 ? -6.315 -8.470 -4.672 1.00 97.38 315 SER A CA 1
ATOM 2648 C C . SER A 1 315 ? -5.357 -8.673 -3.501 1.00 97.38 315 SER A C 1
ATOM 2650 O O . SER A 1 315 ? -5.827 -8.998 -2.414 1.00 97.38 315 SER A O 1
ATOM 2652 N N . ASP A 1 316 ? -4.051 -8.517 -3.704 1.00 98.12 316 ASP A N 1
ATOM 2653 C CA . ASP A 1 316 ? -3.059 -8.626 -2.636 1.00 98.12 316 ASP A CA 1
ATOM 2654 C C . ASP A 1 316 ? -3.138 -7.419 -1.692 1.00 98.12 316 ASP A C 1
ATOM 2656 O O . ASP A 1 316 ? -3.111 -7.616 -0.483 1.00 98.12 316 ASP A O 1
ATOM 2660 N N . SER A 1 317 ? -3.356 -6.202 -2.211 1.00 97.38 317 SER A N 1
ATOM 2661 C CA . SER A 1 317 ? -3.669 -5.013 -1.397 1.00 97.38 317 SER A CA 1
ATOM 2662 C C . SER A 1 317 ? -4.929 -5.218 -0.552 1.00 97.38 317 SER A C 1
ATOM 2664 O O . SER A 1 317 ? -4.899 -4.986 0.652 1.00 97.38 317 SER A O 1
ATOM 2666 N N . ILE A 1 318 ? -6.021 -5.709 -1.148 1.00 96.88 318 ILE A N 1
ATOM 2667 C CA . ILE A 1 318 ? -7.257 -6.014 -0.412 1.00 96.88 318 ILE A CA 1
ATOM 2668 C C . ILE A 1 318 ? -6.974 -7.027 0.699 1.00 96.88 318 ILE A C 1
ATOM 2670 O O . ILE A 1 318 ? -7.251 -6.749 1.859 1.00 96.88 318 ILE A O 1
ATOM 2674 N N . ARG A 1 319 ? -6.374 -8.178 0.366 1.00 97.31 319 ARG A N 1
ATOM 2675 C CA . ARG A 1 319 ? -6.055 -9.220 1.356 1.00 97.31 319 ARG A CA 1
ATOM 2676 C C . ARG A 1 319 ? -5.162 -8.700 2.470 1.00 97.31 319 ARG A C 1
ATOM 2678 O O . ARG A 1 319 ? -5.385 -9.078 3.608 1.00 97.31 319 ARG A O 1
ATOM 2685 N N . TYR A 1 320 ? -4.193 -7.850 2.142 1.00 97.62 320 TYR A N 1
ATOM 2686 C CA . TYR A 1 320 ? -3.300 -7.242 3.115 1.00 97.62 320 TYR A CA 1
ATOM 2687 C C . TYR A 1 320 ? -4.074 -6.430 4.156 1.00 97.62 320 TYR A C 1
ATOM 2689 O O . TYR A 1 320 ? -3.908 -6.676 5.345 1.00 97.62 320 TYR A O 1
ATOM 2697 N N . PHE A 1 321 ? -4.979 -5.542 3.733 1.00 97.38 321 PHE A N 1
ATOM 2698 C CA . PHE A 1 321 ? -5.788 -4.765 4.679 1.00 97.38 321 PHE A CA 1
ATOM 2699 C C . PHE A 1 321 ? -6.727 -5.635 5.524 1.00 97.38 321 PHE A C 1
ATOM 2701 O O . PHE A 1 321 ? -6.908 -5.363 6.706 1.00 97.38 321 PHE A O 1
ATOM 2708 N N . ILE A 1 322 ? -7.256 -6.719 4.954 1.00 96.44 322 ILE A N 1
ATOM 2709 C CA . ILE A 1 322 ? -8.070 -7.692 5.695 1.00 96.44 322 ILE A CA 1
ATOM 2710 C C . ILE A 1 322 ? -7.232 -8.408 6.756 1.00 96.44 322 ILE A C 1
ATOM 2712 O O . ILE A 1 322 ? -7.599 -8.435 7.923 1.00 96.44 322 ILE A O 1
ATOM 2716 N N . SER A 1 323 ? -6.101 -8.995 6.364 1.00 95.69 323 SER A N 1
ATOM 2717 C CA . SER A 1 323 ? -5.329 -9.869 7.249 1.00 95.69 323 SER A CA 1
ATOM 2718 C C . SER A 1 323 ? -4.449 -9.122 8.244 1.00 95.69 323 SER A C 1
ATOM 2720 O O . SER A 1 323 ? -4.161 -9.658 9.302 1.00 95.69 323 SER A O 1
ATOM 2722 N N . GLU A 1 324 ? -3.956 -7.934 7.888 1.00 97.12 324 GLU A N 1
ATOM 2723 C CA . GLU A 1 324 ? -3.040 -7.165 8.738 1.00 97.12 324 GLU A CA 1
ATOM 2724 C C . GLU A 1 324 ? -3.788 -6.188 9.649 1.00 97.12 324 GLU A C 1
ATOM 2726 O O . GLU A 1 324 ? -3.399 -6.003 10.801 1.00 97.12 324 GLU A O 1
ATOM 2731 N N . PHE A 1 325 ? -4.846 -5.557 9.128 1.00 97.38 325 PHE A N 1
ATOM 2732 C CA . PHE A 1 325 ? -5.592 -4.503 9.821 1.00 97.38 325 PHE A CA 1
ATOM 2733 C C . PHE A 1 325 ? -6.983 -4.939 10.288 1.00 97.38 325 PHE A C 1
ATOM 2735 O O . PHE A 1 325 ? -7.670 -4.134 10.897 1.00 97.38 325 PHE A O 1
ATOM 2742 N N . HIS A 1 326 ? -7.401 -6.179 10.013 1.00 96.69 326 HIS A N 1
ATOM 2743 C CA . HIS A 1 326 ? -8.676 -6.752 10.466 1.00 96.69 326 HIS A CA 1
ATOM 2744 C C . HIS A 1 326 ? -9.890 -5.872 10.112 1.00 96.69 326 HIS A C 1
ATOM 2746 O O . HIS A 1 326 ? -10.842 -5.760 10.875 1.00 96.69 326 HIS A O 1
ATOM 2752 N N . THR A 1 327 ? -9.868 -5.210 8.951 1.00 96.12 327 THR A N 1
ATOM 2753 C CA . THR A 1 327 ? -11.045 -4.467 8.471 1.00 96.12 327 THR A CA 1
ATOM 2754 C C . THR A 1 327 ? -12.218 -5.424 8.255 1.00 96.12 327 THR A C 1
ATOM 2756 O O . THR A 1 327 ? -12.004 -6.583 7.951 1.00 96.12 327 THR A O 1
ATOM 2759 N N . ASP A 1 328 ? -13.461 -4.965 8.366 1.00 96.00 328 ASP A N 1
ATOM 2760 C CA . ASP A 1 328 ? -14.673 -5.805 8.320 1.00 96.00 328 ASP A CA 1
ATOM 2761 C C . ASP A 1 328 ? -15.468 -5.657 7.016 1.00 96.00 328 ASP A C 1
ATOM 2763 O O . ASP A 1 328 ? -16.494 -6.316 6.792 1.00 96.00 328 ASP A O 1
ATOM 2767 N N . GLY A 1 329 ? -15.038 -4.735 6.161 1.00 94.62 329 GLY A N 1
ATOM 2768 C CA . GLY A 1 329 ? -15.667 -4.485 4.882 1.0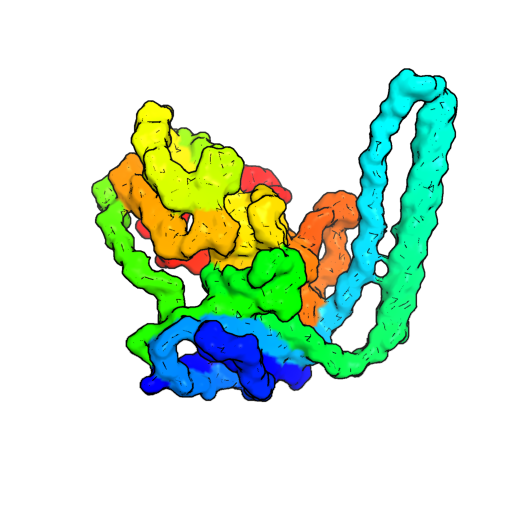0 94.62 329 GLY A CA 1
ATOM 2769 C C . GLY A 1 329 ? -14.911 -3.492 4.019 1.00 94.62 329 GLY A C 1
ATOM 2770 O O . GLY A 1 329 ? -14.063 -2.734 4.487 1.00 94.62 329 GLY A O 1
ATOM 2771 N N . ILE A 1 330 ? -15.264 -3.494 2.738 1.00 93.88 330 ILE A N 1
ATOM 2772 C CA . ILE A 1 330 ? -14.774 -2.539 1.750 1.00 93.88 330 ILE A CA 1
ATOM 2773 C C . ILE A 1 330 ? -15.959 -1.916 1.015 1.00 93.88 330 ILE A C 1
ATOM 2775 O O . ILE A 1 330 ? -16.828 -2.640 0.513 1.00 93.88 330 ILE A O 1
ATOM 2779 N N . GLU A 1 331 ? -15.965 -0.589 0.924 1.00 91.62 331 GLU A N 1
ATOM 2780 C CA . GLU A 1 331 ? -16.817 0.179 0.011 1.00 91.62 331 GLU A CA 1
ATOM 2781 C C . GLU A 1 331 ? -16.044 0.407 -1.294 1.00 91.62 331 GLU A C 1
ATOM 2783 O O . GLU A 1 331 ? -14.897 0.847 -1.282 1.00 91.62 331 GLU A O 1
ATOM 2788 N N . PHE A 1 332 ? -16.603 0.000 -2.436 1.00 87.75 332 PHE A N 1
ATOM 2789 C CA . PHE A 1 332 ? -15.948 0.197 -3.731 1.00 87.75 332 PHE A CA 1
ATOM 2790 C C . PHE A 1 332 ? -16.393 1.512 -4.372 1.00 87.75 332 PHE A C 1
ATOM 2792 O O . PHE A 1 332 ? -17.524 1.624 -4.865 1.00 87.75 332 PHE A O 1
ATOM 2799 N N . TYR A 1 333 ? -15.450 2.448 -4.486 1.00 75.06 333 TYR A N 1
ATOM 2800 C CA . TYR A 1 333 ? -15.671 3.730 -5.142 1.00 75.06 333 TYR A CA 1
ATOM 2801 C C . TYR A 1 333 ? -15.912 3.573 -6.666 1.00 75.06 333 TYR A C 1
ATOM 2803 O O . TYR A 1 333 ? -15.205 2.846 -7.370 1.00 75.06 333 TYR A O 1
ATOM 2811 N N . PHE A 1 334 ? -16.902 4.320 -7.180 1.00 60.56 334 PHE A N 1
ATOM 2812 C CA . PHE A 1 334 ? -17.133 4.667 -8.600 1.00 60.56 334 PHE A CA 1
ATOM 2813 C C . PHE A 1 334 ? -17.816 3.684 -9.584 1.00 60.56 334 PHE A C 1
ATOM 2815 O O . PHE A 1 334 ? -17.692 3.881 -10.786 1.00 60.56 334 PHE A O 1
ATOM 2822 N N . ASN A 1 335 ? -18.614 2.679 -9.190 1.00 47.00 335 ASN A N 1
ATOM 2823 C CA . ASN A 1 335 ? -19.421 1.940 -10.204 1.00 47.00 335 ASN A CA 1
ATOM 2824 C C . ASN A 1 335 ? -20.841 1.511 -9.781 1.00 47.00 335 ASN A C 1
ATOM 2826 O O . ASN A 1 335 ? -21.447 0.646 -10.415 1.00 47.00 335 ASN A O 1
ATOM 2830 N N . LYS A 1 336 ? -21.389 2.205 -8.772 1.00 46.19 336 LYS A N 1
ATOM 2831 C CA . LYS A 1 336 ? -22.501 1.873 -7.849 1.00 46.19 336 LYS A CA 1
ATOM 2832 C C . LYS A 1 336 ? -21.879 1.610 -6.485 1.00 46.19 336 LYS A C 1
ATOM 2834 O O . LYS A 1 336 ? -21.090 0.674 -6.379 1.00 46.19 336 LYS A O 1
ATOM 2839 N N . LYS A 1 337 ? -22.229 2.420 -5.473 1.00 46.69 337 LYS A N 1
ATOM 2840 C CA . LYS A 1 337 ? -21.826 2.162 -4.083 1.00 46.69 337 LYS A CA 1
ATOM 2841 C C . LYS A 1 337 ? -22.131 0.701 -3.777 1.00 46.69 337 LYS A C 1
ATOM 2843 O O . LYS A 1 337 ? -23.285 0.271 -3.862 1.00 46.69 337 LYS A O 1
ATOM 2848 N N . SER A 1 338 ? -21.084 -0.077 -3.552 1.00 56.81 338 SER A N 1
ATOM 2849 C CA . SER A 1 338 ? -21.195 -1.502 -3.290 1.00 56.81 338 SER A CA 1
ATOM 2850 C C . SER A 1 338 ? -20.312 -1.830 -2.107 1.00 56.81 338 SER A C 1
ATOM 2852 O O . SER A 1 338 ? -19.118 -1.545 -2.107 1.00 56.81 338 SER A O 1
ATOM 2854 N N . PHE A 1 339 ? -20.949 -2.399 -1.091 1.00 60.94 339 PHE A N 1
ATOM 2855 C CA . PHE A 1 339 ? -20.307 -2.846 0.127 1.00 60.94 339 PHE A CA 1
ATOM 2856 C C . PHE A 1 339 ? -20.067 -4.340 0.024 1.00 60.94 339 PHE A C 1
ATOM 2858 O O . PHE A 1 339 ? -20.992 -5.108 -0.257 1.00 60.94 339 PHE A O 1
ATOM 2865 N N . ILE A 1 340 ? -18.834 -4.753 0.280 1.00 71.31 340 ILE A N 1
ATOM 2866 C CA . ILE A 1 340 ? -18.513 -6.149 0.548 1.00 71.31 340 ILE A CA 1
ATOM 2867 C C . ILE A 1 340 ? -18.059 -6.208 1.998 1.00 71.31 340 ILE A C 1
ATOM 2869 O O . ILE A 1 340 ? -16.969 -5.741 2.309 1.00 71.31 340 ILE A O 1
ATOM 2873 N N . THR A 1 341 ? -18.892 -6.759 2.878 1.00 67.44 341 THR A N 1
ATOM 2874 C CA . THR A 1 341 ? -18.486 -7.096 4.245 1.00 67.44 341 THR A CA 1
ATOM 2875 C C . THR A 1 341 ? -18.049 -8.551 4.307 1.00 67.44 341 THR A C 1
ATOM 2877 O O . THR A 1 341 ? -18.482 -9.389 3.508 1.00 67.44 341 THR A O 1
ATOM 2880 N N . TYR A 1 342 ? -17.163 -8.845 5.241 1.00 78.25 342 TYR A N 1
ATOM 2881 C CA . TYR A 1 342 ? -16.646 -10.180 5.499 1.00 78.25 342 TYR A CA 1
ATOM 2882 C C . TYR A 1 342 ? -16.498 -10.352 7.010 1.00 78.25 342 TYR A C 1
ATOM 2884 O O . TYR A 1 342 ? -16.564 -9.385 7.768 1.00 78.25 342 TYR A O 1
ATOM 2892 N N . ASP A 1 343 ? -16.388 -11.599 7.445 1.00 56.28 343 ASP A N 1
ATOM 2893 C CA . ASP A 1 343 ? -16.106 -11.925 8.836 1.00 56.28 343 ASP A CA 1
ATOM 2894 C C . ASP A 1 343 ? -14.628 -12.341 8.888 1.00 56.28 343 ASP A C 1
ATOM 2896 O O . ASP A 1 343 ? -14.222 -13.226 8.124 1.00 56.28 343 ASP A O 1
ATOM 2900 N N . VAL A 1 344 ? -13.831 -11.632 9.694 1.00 53.31 344 VAL A N 1
ATOM 2901 C CA . VAL A 1 344 ? -12.382 -11.854 9.858 1.00 53.31 344 VAL A CA 1
ATOM 2902 C C . VAL A 1 344 ? -12.109 -12.876 10.953 1.00 53.31 344 VAL A C 1
ATOM 2904 O O . VAL A 1 344 ? -12.775 -12.806 12.012 1.00 53.31 344 VAL A O 1
#